Protein AF-0000000074845579 (afdb_homodimer)

InterPro domains:
  IPR001299 Ependymin [PTHR10697] (4-182)

Nearest PDB structures (foldseek):
  6e7o-assembly1_B  TM=8.500E-01  e=5.451E-10  Homo sapiens
  6e7o-assembly1_A  TM=8.389E-01  e=6.748E-10  Homo sapiens
  6e8n-assembly1_B  TM=8.415E-01  e=1.961E-09  Homo sapiens
  6e7o-assembly2_D  TM=7.860E-01  e=8.732E-09  Homo sapiens
  8tuz-assembly1_A  TM=3.188E-01  e=6.564E-01  Borreliella burgdorferi

pLDDT: mean 85.01, std 18.06, range [28.08, 98.62]

Radius of gyration: 24.12 Å; Cα contacts (8 Å, |Δi|>4): 809; chains: 2; bounding box: 82×78×48 Å

Organism: Aplysia californica (NCBI:txid6500)

Solvent-accessible surface area (backbone atoms only — not comparable to full-atom values): 20670 Å² total; per-residue (Å²): 135,84,80,77,78,78,77,76,76,74,71,77,75,78,70,83,73,73,78,65,70,46,51,29,64,55,28,34,22,31,32,37,34,30,61,81,73,68,44,54,24,33,35,41,36,31,57,89,71,33,34,38,34,38,30,52,55,85,42,79,80,51,72,28,35,39,39,39,32,39,77,78,32,33,35,39,37,34,38,80,84,66,48,35,30,34,45,75,49,85,71,58,66,70,78,64,52,40,52,57,87,82,42,43,76,50,76,71,45,24,41,31,50,78,84,55,38,45,28,42,31,35,38,43,70,57,91,80,32,41,36,38,39,30,24,24,64,70,73,25,28,62,34,37,37,37,41,34,27,85,88,26,70,97,34,44,34,43,37,39,38,32,44,40,37,74,50,63,94,58,76,61,74,76,67,65,92,61,84,76,39,37,66,69,79,71,79,123,134,84,79,77,77,75,77,73,76,74,71,75,73,73,61,87,66,78,80,66,69,46,50,28,63,56,29,34,21,32,33,37,34,31,61,80,73,69,45,54,24,32,34,40,36,32,57,88,73,33,35,38,34,39,29,51,56,86,43,79,79,52,73,29,36,38,38,39,32,38,77,77,34,33,35,39,37,34,37,78,84,65,49,37,30,34,44,75,49,86,72,58,66,68,77,66,53,40,52,56,88,81,43,44,77,52,77,74,44,25,41,31,49,78,85,53,37,45,28,42,32,34,38,43,70,58,91,82,31,42,36,37,40,31,23,24,63,69,75,25,26,63,34,39,38,37,40,35,27,86,88,26,71,96,35,44,35,41,37,38,37,34,46,40,37,73,49,64,95,58,76,62,72,75,68,65,90,60,84,78,38,35,65,68,79,70,80,123

Sequence (376 aa):
MKLLFLCVALLPLITADDAKPCCMPRKLEGKIFGTQELSLFDMARDADLKMIVLRNAKDKTDPSYTLIDYGKRLIYRRSKDYSCTKTTILQPQMFSNCVPANAKLLAPSHYGPPGVLPINTFVFTMGNIKMEMMMSVDRCYPVVNRLFGPNSPNGEALNIFLSLKPTISDMNVFNVDTSNCTAPLILGMKLLFLCVALLPLITADDAKPCCMPRKLEGKIFGTQELSLFDMARDADLKMIVLRNAKDKTDPSYTLIDYGKRLIYRRSKDYSCTKTTILQPQMFSNCVPANAKLLAPSHYGPPGVLPINTFVFTMGNIKMEMMMSVDRCYPVVNRLFGPNSPNGEALNIFLSLKPTISDMNVFNVDTSNCTAPLILG

Foldseek 3Di:
DPPPPPPPPPPPPPPLPDLAKDFAFQWKWFWKAKPQVNAIWTWIHHNVQQKIKTDGPVDPVQPWMWIQGLVVQWIWTAHSVRAIAIDGHPQRHDDGRIDDRPWDWDGKDAPDDPPPWIWIWTWDDDDFKIKIWIFTSPNTHTAKMKIAADVGVVRIMMMGTPDMDSDDPDPCSNVDDCPNHYHPPPPD/DPPPPPPPPPPPPPPVPDLAKDFAFQWKWFWKAKPQVRAIWTWIHHNVQQKIKTDGPVDPPQPWMWIQGLVVQWIWTAHSVRAIAIDGHPQRHDDGRIDDRPWDWDDKDAPDDPPPWIWIWTWDDDVFKIKIWIFTSPNTHTAKMKIAADVGVVRIMMMGTPDMDSDDPDPCSNVDDCVNHYHPPPPD

Secondary structure (DSSP, 8-state):
---------------STT----B--SEEEEEEEETTTTEEEEEEEETTTTEEEEEESS-TT---EEEEETTTTEEEEE-TTS-EEEEE-SS-SPPPSB--TTPEE---EEESSTTTEEEEEEEEEETTEEEEEEEETTTT-EEEEEEESTTSGGGEEEEEEEEEESS-S-GGGG----TT-B------/----------------------B--SEEEEEEEETTTTEEEEEEEETTTTEEEEEESS-TT---EEEEETTTTEEEEE-TTS-EEEEE-SS-SPPPSB--TTPEE---EEESSTTTEEEEEEEEEETTEEEEEEEETTTT-EEEEEEESTTSGGGEEEEEEEEEESS-S-GGGG----TT-B------

Structure (mmCIF, N/CA/C/O backbone):
data_AF-0000000074845579-model_v1
#
loop_
_entity.id
_entity.type
_entity.pdbx_description
1 polymer 'Uncharacterized protein LOC101861994'
#
loop_
_atom_site.group_PDB
_atom_site.id
_atom_site.type_symbol
_atom_site.label_atom_id
_atom_site.label_alt_id
_atom_site.label_comp_id
_atom_site.label_asym_id
_atom_site.label_entity_id
_atom_site.label_seq_id
_atom_site.pdbx_PDB_ins_code
_atom_site.Cartn_x
_atom_site.Cartn_y
_atom_site.Cartn_z
_atom_site.occupancy
_atom_site.B_iso_or_equiv
_atom_site.auth_seq_id
_atom_site.auth_comp_id
_atom_site.auth_asym_id
_atom_site.auth_atom_id
_atom_site.pdbx_PDB_model_num
ATOM 1 N N . MET A 1 1 ? 50.688 -31.859 9.641 1 28.08 1 MET A N 1
ATOM 2 C CA . MET A 1 1 ? 49.25 -31.781 9.703 1 28.08 1 MET A CA 1
ATOM 3 C C . MET A 1 1 ? 48.781 -30.438 10.266 1 28.08 1 MET A C 1
ATOM 5 O O . MET A 1 1 ? 48.906 -30.188 11.461 1 28.08 1 MET A O 1
ATOM 9 N N . LYS A 1 2 ? 48.906 -29.281 9.484 1 40.28 2 LYS A N 1
ATOM 10 C CA . LYS A 1 2 ? 48.438 -27.922 9.789 1 40.28 2 LYS A CA 1
ATOM 11 C C . LYS A 1 2 ? 46.938 -27.891 9.977 1 40.28 2 LYS A C 1
ATOM 13 O O . LYS A 1 2 ? 46.188 -28.25 9.062 1 40.28 2 LYS A O 1
ATOM 18 N N . LEU A 1 3 ? 46.469 -27.969 11.219 1 35.94 3 LEU A N 1
ATOM 19 C CA . LEU A 1 3 ? 45.062 -27.812 11.625 1 35.94 3 LEU A CA 1
ATOM 20 C C . LEU A 1 3 ? 44.5 -26.484 11.133 1 35.94 3 LEU A C 1
ATOM 22 O O . LEU A 1 3 ? 44.969 -25.422 11.531 1 35.94 3 LEU A O 1
ATOM 26 N N . LEU A 1 4 ? 44 -26.5 9.969 1 41.84 4 LEU A N 1
ATOM 27 C CA . LEU A 1 4 ? 43.25 -25.375 9.422 1 41.84 4 LEU A CA 1
ATOM 28 C C . LEU A 1 4 ? 42 -25.094 10.242 1 41.84 4 LEU A C 1
ATOM 30 O O . LEU A 1 4 ? 41.094 -25.938 10.312 1 41.84 4 LEU A O 1
ATOM 34 N N . PHE A 1 5 ? 42.094 -24.234 11.297 1 40.22 5 PHE A N 1
ATOM 35 C CA . PHE A 1 5 ? 40.969 -23.719 12.07 1 40.22 5 PHE A CA 1
ATOM 36 C C . PHE A 1 5 ? 40.031 -22.891 11.188 1 40.22 5 PHE A C 1
ATOM 38 O O . PHE A 1 5 ? 40.438 -21.859 10.648 1 40.22 5 PHE A O 1
ATOM 45 N N . LEU A 1 6 ? 39.062 -23.547 10.594 1 40.12 6 LEU A N 1
ATOM 46 C CA . LEU A 1 6 ? 37.969 -22.859 9.922 1 40.12 6 LEU A CA 1
ATOM 47 C C . LEU A 1 6 ? 37.219 -21.969 10.898 1 40.12 6 LEU A C 1
ATOM 49 O O . LEU A 1 6 ? 36.531 -22.484 11.805 1 40.12 6 LEU A O 1
ATOM 53 N N . CYS A 1 7 ? 37.531 -20.734 11.102 1 37.03 7 CYS A N 1
ATOM 54 C CA . CYS A 1 7 ? 36.781 -19.734 11.836 1 37.03 7 CYS A CA 1
ATOM 55 C C . CYS A 1 7 ? 35.438 -19.469 11.164 1 37.03 7 CYS A C 1
ATOM 57 O O . CYS A 1 7 ? 35.375 -18.844 10.109 1 37.03 7 CYS A O 1
ATOM 59 N N . VAL A 1 8 ? 34.5 -20.312 11.367 1 36 8 VAL A N 1
ATOM 60 C CA . VAL A 1 8 ? 33.125 -19.969 10.953 1 36 8 VAL A CA 1
ATOM 61 C C . VAL A 1 8 ? 32.688 -18.688 11.633 1 36 8 VAL A C 1
ATOM 63 O O . VAL A 1 8 ? 32.562 -18.641 12.859 1 36 8 VAL A O 1
ATOM 66 N N . ALA A 1 9 ? 32.875 -17.531 11.055 1 40.34 9 ALA A N 1
ATOM 67 C CA . ALA A 1 9 ? 32.281 -16.281 11.5 1 40.34 9 ALA A CA 1
ATOM 68 C C . ALA A 1 9 ? 30.781 -16.438 11.688 1 40.34 9 ALA A C 1
ATOM 70 O O . ALA A 1 9 ? 30.047 -16.703 10.734 1 40.34 9 ALA A O 1
ATOM 71 N N . LEU A 1 10 ? 30.281 -16.75 12.891 1 37.69 10 LEU A N 1
ATOM 72 C CA . LEU A 1 10 ? 28.875 -16.703 13.266 1 37.69 10 LEU A CA 1
ATOM 73 C C . LEU A 1 10 ? 28.266 -15.352 12.875 1 37.69 10 LEU A C 1
ATOM 75 O O . LEU A 1 10 ? 28.641 -14.312 13.414 1 37.69 10 LEU A O 1
ATOM 79 N N . LEU A 1 11 ? 27.734 -15.234 11.734 1 41.41 11 LEU A N 1
ATOM 80 C CA . LEU A 1 11 ? 26.938 -14.047 11.445 1 41.41 11 LEU A CA 1
ATOM 81 C C . LEU A 1 11 ? 25.891 -13.828 12.531 1 41.41 11 LEU A C 1
ATOM 83 O O . LEU A 1 11 ? 25.156 -14.75 12.891 1 41.41 11 LEU A O 1
ATOM 87 N N . PRO A 1 12 ? 25.984 -12.836 13.422 1 37.31 12 PRO A N 1
ATOM 88 C CA . PRO A 1 12 ? 24.938 -12.586 14.422 1 37.31 12 PRO A CA 1
ATOM 89 C C . PRO A 1 12 ? 23.531 -12.672 13.836 1 37.31 12 PRO A C 1
ATOM 91 O O . PRO A 1 12 ? 23.266 -12.125 12.758 1 37.31 12 PRO A O 1
ATOM 94 N N . LEU A 1 13 ? 22.781 -13.68 14.086 1 36.03 13 LEU A N 1
ATOM 95 C CA . LEU A 1 13 ? 21.328 -13.633 13.883 1 36.03 13 LEU A CA 1
ATOM 96 C C . LEU A 1 13 ? 20.75 -12.32 14.398 1 36.03 13 LEU A C 1
ATOM 98 O O . LEU A 1 13 ? 20.797 -12.047 15.602 1 36.03 13 LEU A O 1
ATOM 102 N N . ILE A 1 14 ? 20.75 -11.234 13.758 1 38.72 14 ILE A N 1
ATOM 103 C CA . ILE A 1 14 ? 19.938 -10.086 14.156 1 38.72 14 ILE A CA 1
ATOM 104 C C . ILE A 1 14 ? 18.562 -10.562 14.617 1 38.72 14 ILE A C 1
ATOM 106 O O . ILE A 1 14 ? 17.781 -11.086 13.82 1 38.72 14 ILE A O 1
ATOM 110 N N . THR A 1 15 ? 18.344 -11.125 15.812 1 40.53 15 THR A N 1
ATOM 111 C CA . THR A 1 15 ? 17.031 -11.336 16.406 1 40.53 15 THR A CA 1
ATOM 112 C C . THR A 1 15 ? 16.078 -10.203 16.016 1 40.53 15 THR A C 1
ATOM 114 O O . THR A 1 15 ? 16.484 -9.039 15.969 1 40.53 15 THR A O 1
ATOM 117 N N . ALA A 1 16 ? 15.07 -10.461 15.266 1 46.62 16 ALA A N 1
ATOM 118 C CA . ALA A 1 16 ? 13.891 -9.625 15.031 1 46.62 16 ALA A CA 1
ATOM 119 C C . ALA A 1 16 ? 13.539 -8.812 16.266 1 46.62 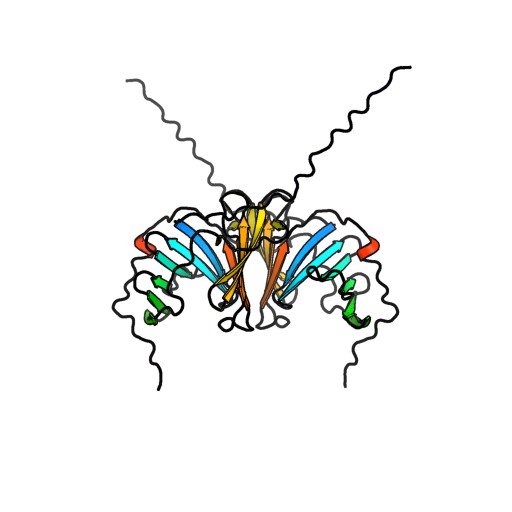16 ALA A C 1
ATOM 121 O O . ALA A 1 16 ? 12.508 -8.141 16.312 1 46.62 16 ALA A O 1
ATOM 122 N N . ASP A 1 17 ? 13.953 -9.039 17.5 1 48.25 17 ASP A N 1
ATOM 123 C CA . ASP A 1 17 ? 13.453 -8.547 18.781 1 48.25 17 ASP A CA 1
ATOM 124 C C . ASP A 1 17 ? 13.195 -7.043 18.719 1 48.25 17 ASP A C 1
ATOM 126 O O . ASP A 1 17 ? 12.125 -6.574 19.109 1 48.25 17 ASP A O 1
ATOM 130 N N . ASP A 1 18 ? 14.273 -6.082 18.797 1 55.12 18 ASP A N 1
ATOM 131 C CA . ASP A 1 18 ? 14.219 -4.875 19.609 1 55.12 18 ASP A CA 1
ATOM 132 C C . ASP A 1 18 ? 13.773 -3.67 18.781 1 55.12 18 ASP A C 1
ATOM 134 O O . ASP A 1 18 ? 14.305 -2.57 18.953 1 55.12 18 ASP A O 1
ATOM 138 N N . ALA A 1 19 ? 13.148 -3.934 17.719 1 65.81 19 ALA A N 1
ATOM 139 C CA . ALA A 1 19 ? 12.898 -2.6 17.188 1 65.81 19 ALA A CA 1
ATOM 140 C C . ALA A 1 19 ? 12.156 -1.733 18.203 1 65.81 19 ALA A C 1
ATOM 142 O O . ALA A 1 19 ? 11.148 -2.16 18.781 1 65.81 19 ALA A O 1
ATOM 143 N N . LYS A 1 20 ? 12.805 -0.688 18.719 1 74.94 20 LYS A N 1
ATOM 144 C CA . LYS A 1 20 ? 12.227 0.303 19.609 1 74.94 20 LYS A CA 1
ATOM 145 C C . LYS A 1 20 ? 11.273 1.234 18.859 1 74.94 20 LYS A C 1
ATOM 147 O O . LYS A 1 20 ? 11.469 1.5 17.672 1 74.94 20 LYS A O 1
ATOM 152 N N . PRO A 1 21 ? 10.195 1.542 19.594 1 84.69 21 PRO A N 1
ATOM 153 C CA . PRO A 1 21 ? 9.336 2.566 18.984 1 84.69 21 PRO A CA 1
ATOM 154 C C . PRO A 1 21 ? 10.133 3.762 18.453 1 84.69 21 PRO A C 1
ATOM 156 O O . PRO A 1 21 ? 11.172 4.109 19.016 1 84.69 21 PRO A O 1
ATOM 159 N N . CYS A 1 22 ? 9.789 4.215 17.391 1 94.06 22 CYS A N 1
ATOM 160 C CA . CYS A 1 22 ? 10.461 5.32 16.719 1 94.06 22 CYS A CA 1
ATOM 161 C C . CYS A 1 22 ? 9.492 6.469 16.453 1 94.06 22 CYS A C 1
ATOM 163 O O . CYS A 1 22 ? 8.297 6.355 16.734 1 94.06 22 CYS A O 1
ATOM 165 N N . CYS A 1 23 ? 10.086 7.621 16.062 1 95.5 23 CYS A N 1
ATOM 166 C CA . CYS A 1 23 ? 9.273 8.805 15.781 1 95.5 23 CYS A CA 1
ATOM 167 C C . CYS A 1 23 ? 9.477 9.273 14.344 1 95.5 23 CYS A C 1
ATOM 169 O O . CYS A 1 23 ? 10.609 9.391 13.875 1 95.5 23 CYS A O 1
ATOM 171 N N . MET A 1 24 ? 8.375 9.461 13.703 1 96.12 24 MET A N 1
ATOM 172 C CA . MET A 1 24 ? 8.484 10.047 12.367 1 96.12 24 MET A CA 1
ATOM 173 C C . MET A 1 24 ? 8.766 11.539 12.453 1 96.12 24 MET A C 1
ATOM 175 O O . MET A 1 24 ? 8.594 12.148 13.508 1 96.12 24 MET A O 1
ATOM 179 N N . PRO A 1 25 ? 9.188 12.164 11.305 1 96.12 25 PRO A N 1
ATOM 180 C CA . PRO A 1 25 ? 9.398 13.617 11.32 1 96.12 25 PRO A CA 1
ATOM 181 C C . PRO A 1 25 ? 8.148 14.391 11.727 1 96.12 25 PRO A C 1
ATOM 183 O O . PRO A 1 25 ? 7.031 13.977 11.406 1 96.12 25 PRO A O 1
ATOM 186 N N . ARG A 1 26 ? 8.375 15.477 12.438 1 97.12 26 ARG A N 1
ATOM 187 C CA . ARG A 1 26 ? 7.266 16.281 12.938 1 97.12 26 ARG A CA 1
ATOM 188 C C . ARG A 1 26 ? 6.574 17.031 11.797 1 97.12 26 ARG A C 1
ATOM 190 O O . ARG A 1 26 ? 5.418 17.438 11.93 1 97.12 26 ARG A O 1
ATOM 197 N N . LYS A 1 27 ? 7.324 17.266 10.734 1 97.94 27 LYS A N 1
ATOM 198 C CA . LYS A 1 27 ? 6.781 17.812 9.492 1 97.94 27 LYS A CA 1
ATOM 199 C C . LYS A 1 27 ? 6.91 16.812 8.344 1 97.94 27 LYS A C 1
ATOM 201 O O . LYS A 1 27 ? 7.969 16.203 8.156 1 97.94 27 LYS A O 1
ATOM 206 N N . LEU A 1 28 ? 5.812 16.609 7.668 1 98 28 LEU A N 1
ATOM 207 C CA . LEU A 1 28 ? 5.789 15.703 6.523 1 98 28 LEU A CA 1
ATOM 208 C C . LEU A 1 28 ? 4.977 16.297 5.379 1 98 28 LEU A C 1
ATOM 210 O O . LEU A 1 28 ? 3.906 16.859 5.605 1 98 28 LEU A O 1
ATOM 214 N N . GLU A 1 29 ? 5.547 16.25 4.27 1 98.62 29 GLU A N 1
ATOM 215 C CA . GLU A 1 29 ? 4.832 16.562 3.033 1 98.62 29 GLU A CA 1
ATOM 216 C C . GLU A 1 29 ? 4.973 15.422 2.027 1 98.62 29 GLU A C 1
ATOM 218 O O . GLU A 1 29 ? 6.051 14.836 1.887 1 98.62 29 GLU A O 1
ATOM 223 N N . GLY A 1 30 ? 3.889 15.094 1.336 1 98 30 GLY A N 1
ATOM 224 C CA . GLY A 1 30 ? 3.889 14.047 0.327 1 98 30 GLY A CA 1
ATOM 225 C C . GLY A 1 30 ? 2.498 13.688 -0.159 1 98 30 GLY A C 1
ATOM 226 O O . GLY A 1 30 ? 1.64 14.555 -0.306 1 98 30 GLY A O 1
ATOM 227 N N . LYS A 1 31 ? 2.367 12.445 -0.534 1 96.94 31 LYS A N 1
ATOM 228 C CA . LYS A 1 31 ? 1.074 11.984 -1.031 1 96.94 31 LYS A CA 1
ATOM 229 C C . LYS A 1 31 ? 0.529 10.852 -0.173 1 96.94 31 LYS A C 1
ATOM 231 O O . LYS A 1 31 ? 1.295 10.117 0.459 1 96.94 31 LYS A O 1
ATOM 236 N N . ILE A 1 32 ? -0.759 10.766 -0.143 1 96.19 32 ILE A N 1
ATOM 237 C CA . ILE A 1 32 ? -1.437 9.703 0.593 1 96.19 32 ILE A CA 1
ATOM 238 C C . ILE A 1 32 ? -2.576 9.133 -0.251 1 96.19 32 ILE A C 1
ATOM 240 O O . ILE A 1 32 ? -3.369 9.883 -0.821 1 96.19 32 ILE A O 1
ATOM 244 N N . PHE A 1 33 ? -2.521 7.836 -0.443 1 90.38 33 PHE A N 1
ATOM 245 C CA . PHE A 1 33 ? -3.666 7.137 -1.014 1 90.38 33 PHE A CA 1
ATOM 246 C C . PHE A 1 33 ? -4.492 6.469 0.079 1 90.38 33 PHE A C 1
ATOM 248 O O . PHE A 1 33 ? -3.957 5.715 0.897 1 90.38 33 PHE A O 1
ATOM 255 N N . GLY A 1 34 ? -5.75 6.758 0.013 1 85.81 34 GLY A N 1
ATOM 256 C CA . GLY A 1 34 ? -6.656 6.156 0.98 1 85.81 34 GLY A CA 1
ATOM 257 C C . GLY A 1 34 ? -7.707 5.27 0.342 1 85.81 34 GLY A C 1
ATOM 258 O O . GLY A 1 34 ? -8.312 5.641 -0.666 1 85.81 34 GLY A O 1
ATOM 259 N N . THR A 1 35 ? -8 4.164 0.996 1 79.12 35 THR A N 1
ATOM 260 C CA . THR A 1 35 ? -8.961 3.227 0.425 1 79.12 35 THR A CA 1
ATOM 261 C C . THR A 1 35 ? -10.391 3.666 0.725 1 79.12 35 THR A C 1
ATOM 263 O O . THR A 1 35 ? -11.336 3.201 0.084 1 79.12 35 THR A O 1
ATOM 266 N N . GLN A 1 36 ? -10.539 4.531 1.697 1 73.88 36 GLN A N 1
ATOM 267 C CA . GLN A 1 36 ? -11.875 5.031 1.98 1 73.88 36 GLN A CA 1
ATOM 268 C C . GLN A 1 36 ? -12.383 5.918 0.847 1 73.88 36 GLN A C 1
ATOM 270 O O . GLN A 1 36 ? -13.547 5.82 0.446 1 73.88 36 GLN A O 1
ATOM 275 N N . GLU A 1 37 ? -11.523 6.742 0.317 1 71.62 37 GLU A N 1
ATOM 276 C CA . GLU A 1 37 ? -11.891 7.664 -0.751 1 71.62 37 GLU A CA 1
ATOM 277 C C . GLU A 1 37 ? -11.398 7.168 -2.107 1 71.62 37 GLU A C 1
ATOM 279 O O . GLU A 1 37 ? -11.781 7.711 -3.146 1 71.62 37 GLU A O 1
ATOM 284 N N . LEU A 1 38 ? -10.672 6.125 -2.006 1 76.19 38 LEU A N 1
ATOM 285 C CA . LEU A 1 38 ? -10.07 5.578 -3.215 1 76.19 38 LEU A CA 1
ATOM 286 C C . LEU A 1 38 ? -9.461 6.684 -4.066 1 76.19 38 LEU A C 1
ATOM 288 O O . LEU A 1 38 ? -9.75 6.785 -5.262 1 76.19 38 LEU A O 1
ATOM 292 N N . SER A 1 39 ? -8.758 7.613 -3.438 1 81.62 39 SER A N 1
ATOM 293 C CA . SER A 1 39 ? -8.18 8.773 -4.098 1 81.62 39 SER A CA 1
ATOM 294 C C . SER A 1 39 ? -6.793 9.086 -3.551 1 81.62 39 SER A C 1
ATOM 296 O O . SER A 1 39 ? -6.477 8.742 -2.414 1 81.62 39 SER A O 1
ATOM 298 N N . LEU A 1 40 ? -6.035 9.672 -4.445 1 90.38 40 LEU A N 1
ATOM 299 C CA . LEU A 1 40 ? -4.703 10.156 -4.094 1 90.38 40 LEU A CA 1
ATOM 300 C C . LEU A 1 40 ? -4.746 11.633 -3.707 1 90.38 40 LEU A C 1
ATOM 302 O O . LEU A 1 40 ? -5.328 12.453 -4.422 1 90.38 40 LEU A O 1
ATOM 306 N N . PHE A 1 41 ? -4.117 11.961 -2.539 1 95.88 41 PHE A N 1
ATOM 307 C CA . PHE A 1 41 ? -4.098 13.336 -2.047 1 95.88 41 PHE A CA 1
ATOM 308 C C . PHE A 1 41 ? -2.668 13.812 -1.837 1 95.88 41 PHE A C 1
ATOM 310 O O . PHE A 1 41 ? -1.801 13.039 -1.43 1 95.88 41 PHE A O 1
ATOM 317 N N . ASP A 1 42 ? -2.539 15.094 -2.139 1 97.38 42 ASP A N 1
ATOM 318 C CA . ASP A 1 42 ? -1.407 15.773 -1.519 1 97.38 42 ASP A CA 1
ATOM 319 C C . ASP A 1 42 ? -1.653 16 -0.029 1 97.38 42 ASP A C 1
ATOM 321 O O . ASP A 1 42 ? -2.744 16.422 0.369 1 97.38 42 ASP A O 1
ATOM 325 N N . MET A 1 43 ? -0.646 15.719 0.689 1 98.19 43 MET A N 1
ATOM 326 C CA . MET A 1 43 ? -0.788 15.844 2.137 1 98.19 43 MET A CA 1
ATOM 327 C C . MET A 1 43 ? 0.339 16.688 2.725 1 98.19 43 MET A C 1
ATOM 329 O O . MET A 1 43 ? 1.496 16.547 2.322 1 98.19 43 MET A O 1
ATOM 333 N N . ALA A 1 44 ? 0.019 17.562 3.658 1 98.62 44 ALA A N 1
ATOM 334 C CA . ALA A 1 44 ? 0.968 18.203 4.57 1 98.62 44 ALA A CA 1
ATOM 335 C C . ALA A 1 44 ? 0.556 17.984 6.023 1 98.62 44 ALA A C 1
ATOM 337 O O . ALA A 1 44 ? -0.605 18.203 6.383 1 98.62 44 ALA A O 1
ATOM 338 N N . ARG A 1 45 ? 1.431 17.547 6.789 1 97.81 45 ARG A N 1
ATOM 339 C CA . ARG A 1 45 ? 1.241 17.344 8.219 1 97.81 45 ARG A CA 1
ATOM 340 C C . ARG A 1 45 ? 2.268 18.125 9.031 1 97.81 45 ARG A C 1
ATOM 342 O O . ARG A 1 45 ? 3.475 17.969 8.828 1 97.81 45 ARG A O 1
ATOM 349 N N . ASP A 1 46 ? 1.819 18.938 9.914 1 98.12 46 ASP A N 1
ATOM 350 C CA . ASP A 1 46 ? 2.678 19.688 10.828 1 98.12 46 ASP A CA 1
ATOM 351 C C . ASP A 1 46 ? 2.303 19.406 12.281 1 98.12 46 ASP A C 1
ATOM 353 O O . ASP A 1 46 ? 1.272 19.891 12.766 1 98.12 46 ASP A O 1
ATOM 357 N N . ALA A 1 47 ? 3.17 18.719 12.93 1 96.44 47 ALA A N 1
ATOM 358 C CA . ALA A 1 47 ? 2.896 18.328 14.312 1 96.44 47 ALA A CA 1
ATOM 359 C C . ALA A 1 47 ? 2.975 19.531 15.25 1 96.44 47 ALA A C 1
ATOM 361 O O . ALA A 1 47 ? 2.34 19.547 16.312 1 96.44 47 ALA A O 1
ATOM 362 N N . ASP A 1 48 ? 3.781 20.484 14.938 1 96.19 48 ASP A N 1
ATOM 363 C CA . ASP A 1 48 ? 3.879 21.688 15.773 1 96.19 48 ASP A CA 1
ATOM 364 C C . ASP A 1 48 ? 2.602 22.516 15.688 1 96.19 48 ASP A C 1
ATOM 366 O O . ASP A 1 48 ? 2.105 23 16.703 1 96.19 48 ASP A O 1
ATOM 370 N N . LEU A 1 49 ? 2.072 22.672 14.469 1 96.38 49 LEU A N 1
ATOM 371 C CA . LEU A 1 49 ? 0.809 23.375 14.289 1 96.38 49 LEU A CA 1
ATOM 372 C C . LEU A 1 49 ? -0.369 22.484 14.68 1 96.38 49 LEU A C 1
ATOM 374 O O . LEU A 1 49 ? -1.491 22.969 14.836 1 96.38 49 LEU A O 1
ATOM 378 N N . LYS A 1 50 ? -0.116 21.188 14.805 1 95.69 50 LYS A N 1
ATOM 379 C CA . LYS A 1 50 ? -1.151 20.172 15.039 1 95.69 50 LYS A CA 1
ATOM 380 C C . LYS A 1 50 ? -2.207 20.203 13.938 1 95.69 50 LYS A C 1
ATOM 382 O O . LYS A 1 50 ? -3.406 20.25 14.227 1 95.69 50 LYS A O 1
ATOM 387 N N . MET A 1 51 ? -1.723 20.172 12.648 1 96.94 51 MET A N 1
ATOM 388 C CA . MET A 1 51 ? -2.629 20.266 11.508 1 96.94 51 MET A CA 1
ATOM 389 C C . MET A 1 51 ? -2.236 19.281 10.414 1 96.94 51 MET A C 1
ATOM 391 O O . MET A 1 51 ? -1.058 18.953 10.258 1 96.94 51 MET A O 1
ATOM 395 N N . ILE A 1 52 ? -3.217 18.844 9.703 1 97.25 52 ILE A N 1
ATOM 396 C CA . ILE A 1 52 ? -3.07 18.078 8.461 1 97.25 52 ILE A CA 1
ATOM 397 C C . ILE A 1 52 ? -3.943 18.703 7.375 1 97.25 52 ILE A C 1
ATOM 399 O O . ILE A 1 52 ? -5.086 19.094 7.629 1 97.25 52 ILE A O 1
ATOM 403 N N . VAL A 1 53 ? -3.412 18.828 6.227 1 98.12 53 VAL A N 1
ATOM 404 C CA . VAL A 1 53 ? -4.219 19.297 5.102 1 98.12 53 VAL A CA 1
ATOM 405 C C . VAL A 1 53 ? -4.102 18.312 3.941 1 98.12 53 VAL A C 1
ATOM 407 O O . VAL A 1 53 ? -3.018 17.781 3.668 1 98.12 53 VAL A O 1
ATOM 410 N N . LEU A 1 54 ? -5.215 17.984 3.318 1 97.25 54 LEU A N 1
ATOM 411 C CA . LEU A 1 54 ? -5.312 17.109 2.162 1 97.25 54 LEU A CA 1
ATOM 412 C C . LEU A 1 54 ? -5.922 17.844 0.97 1 97.25 54 LEU A C 1
ATOM 414 O O . LEU A 1 54 ? -6.922 18.547 1.114 1 97.25 54 LEU A O 1
ATOM 418 N N . ARG A 1 55 ? -5.277 17.703 -0.193 1 96.62 55 ARG A N 1
ATOM 419 C CA . ARG A 1 55 ? -5.773 18.234 -1.459 1 96.62 55 ARG A CA 1
ATOM 420 C C . ARG A 1 55 ? -5.68 17.188 -2.562 1 96.62 55 ARG A C 1
ATOM 422 O O . ARG A 1 55 ? -4.824 16.297 -2.516 1 96.62 55 ARG A O 1
ATOM 429 N N . ASN A 1 56 ? -6.543 17.375 -3.494 1 94.06 56 ASN A N 1
ATOM 430 C CA . ASN A 1 56 ? -6.516 16.438 -4.613 1 94.06 56 ASN A CA 1
ATOM 431 C C . ASN A 1 56 ? -5.16 16.453 -5.32 1 94.06 56 ASN A C 1
ATOM 433 O O . ASN A 1 56 ? -4.688 17.516 -5.742 1 94.06 56 ASN A O 1
ATOM 437 N N . ALA A 1 57 ? -4.551 15.297 -5.469 1 92.75 57 ALA A N 1
ATOM 438 C CA . ALA A 1 57 ? -3.215 15.219 -6.059 1 92.75 57 ALA A CA 1
ATOM 439 C C . ALA A 1 57 ? -3.291 15.109 -7.578 1 92.75 57 ALA A C 1
ATOM 441 O O . ALA A 1 57 ? -2.336 15.453 -8.281 1 92.75 57 ALA A O 1
ATOM 442 N N . LYS A 1 58 ? -4.363 14.602 -8.094 1 85.06 58 LYS A N 1
ATOM 443 C CA . LYS A 1 58 ? -4.488 14.328 -9.523 1 85.06 58 LYS A CA 1
ATOM 444 C C . LYS A 1 58 ? -4.949 15.57 -10.281 1 85.06 58 LYS A C 1
ATOM 446 O O . LYS A 1 58 ? -4.527 15.805 -11.414 1 85.06 58 LYS A O 1
ATOM 451 N N . ASP A 1 59 ? -5.824 16.328 -9.648 1 89.81 59 ASP A N 1
ATOM 452 C CA . ASP A 1 59 ? -6.383 17.531 -10.258 1 89.81 59 ASP A CA 1
ATOM 453 C C . ASP A 1 59 ? -6.027 18.781 -9.453 1 89.81 59 ASP A C 1
ATOM 455 O O . ASP A 1 59 ? -6.754 19.156 -8.531 1 89.81 59 ASP A O 1
ATOM 459 N N . LYS A 1 60 ? -5.098 19.484 -9.906 1 89.31 60 LYS A N 1
ATOM 460 C CA . LYS A 1 60 ? -4.602 20.656 -9.172 1 89.31 60 LYS A CA 1
ATOM 461 C C . LYS A 1 60 ? -5.566 21.828 -9.289 1 89.31 60 LYS A C 1
ATOM 463 O O . LYS A 1 60 ? -5.461 22.797 -8.539 1 89.31 60 LYS A O 1
ATOM 468 N N . THR A 1 61 ? -6.453 21.688 -10.172 1 92.75 61 THR A N 1
ATOM 469 C CA . THR A 1 61 ? -7.43 22.766 -10.328 1 92.75 61 THR A CA 1
ATOM 470 C C . THR A 1 61 ? -8.617 22.547 -9.398 1 92.75 61 THR A C 1
ATOM 472 O O . THR A 1 61 ? -9.438 23.453 -9.211 1 92.75 61 THR A O 1
ATOM 475 N N . ASP A 1 62 ? -8.734 21.359 -8.859 1 94 62 ASP A N 1
ATOM 476 C CA . ASP A 1 62 ? -9.75 21.047 -7.855 1 94 62 ASP A CA 1
ATOM 477 C C . ASP A 1 62 ? -9.555 21.891 -6.594 1 94 62 ASP A C 1
ATOM 479 O O . ASP A 1 62 ? -8.523 21.781 -5.93 1 94 62 ASP A O 1
ATOM 483 N N . PRO A 1 63 ? -10.508 22.812 -6.332 1 94.06 63 PRO A N 1
ATOM 484 C CA . PRO A 1 63 ? -10.328 23.672 -5.168 1 94.06 63 PRO A CA 1
ATOM 485 C C . PRO A 1 63 ? -10.57 22.953 -3.848 1 94.06 63 PRO A C 1
ATOM 487 O O . PRO A 1 63 ? -10.422 23.547 -2.775 1 94.06 63 PRO A O 1
ATOM 490 N N . SER A 1 64 ? -10.945 21.703 -3.887 1 95 64 SER A N 1
ATOM 491 C CA . SER A 1 64 ? -11.336 20.984 -2.678 1 95 64 SER A CA 1
ATOM 492 C C . SER A 1 64 ? -10.141 20.766 -1.758 1 95 64 SER A C 1
ATOM 494 O O . SER A 1 64 ? -9.008 20.625 -2.225 1 95 64 SER A O 1
ATOM 496 N N . TYR A 1 65 ? -10.477 20.766 -0.448 1 96.56 65 TYR A N 1
ATOM 497 C CA . TYR A 1 65 ? -9.477 20.391 0.547 1 96.56 65 TYR A CA 1
ATOM 498 C C . TYR A 1 65 ? -10.141 19.875 1.819 1 96.56 65 TYR A C 1
ATOM 500 O O . TYR A 1 65 ? -11.336 20.094 2.031 1 96.56 65 TYR A O 1
ATOM 508 N N . THR A 1 66 ? -9.406 19.203 2.604 1 96.38 66 THR A N 1
ATOM 509 C CA . THR A 1 66 ? -9.719 18.875 3.988 1 96.38 66 THR A CA 1
ATOM 510 C C . THR A 1 66 ? -8.617 19.359 4.922 1 96.38 66 THR A C 1
ATOM 512 O O . THR A 1 66 ? -7.449 19.016 4.746 1 96.38 66 THR A O 1
ATOM 515 N N . LEU A 1 67 ? -8.992 20.219 5.809 1 97.62 67 LEU A N 1
ATOM 516 C CA . LEU A 1 67 ? -8.086 20.688 6.844 1 97.62 67 LEU A CA 1
ATOM 517 C C . LEU A 1 67 ? -8.484 20.141 8.211 1 97.62 67 LEU A C 1
ATOM 519 O O . LEU A 1 67 ? -9.602 20.391 8.68 1 97.62 67 LEU A O 1
ATOM 523 N N . ILE A 1 68 ? -7.594 19.422 8.789 1 95.88 68 ILE A N 1
ATOM 524 C CA . ILE A 1 68 ? -7.781 18.922 10.148 1 95.88 68 ILE A CA 1
ATOM 525 C C . ILE A 1 68 ? -6.957 19.766 11.117 1 95.88 68 ILE A C 1
ATOM 527 O O . ILE A 1 68 ? -5.727 19.75 11.078 1 95.88 68 ILE A O 1
ATOM 531 N N . ASP A 1 69 ? -7.672 20.469 11.945 1 95.81 69 ASP A N 1
ATOM 532 C CA . ASP A 1 69 ? -7.059 21.344 12.938 1 95.81 69 ASP A CA 1
ATOM 533 C C . ASP A 1 69 ? -7.281 20.812 14.359 1 95.81 69 ASP A C 1
ATOM 535 O O . ASP A 1 69 ? -8.32 21.078 14.969 1 95.81 69 ASP A O 1
ATOM 539 N N . TYR A 1 70 ? -6.297 20.219 14.82 1 93.81 70 TYR A N 1
ATOM 540 C CA . TYR A 1 70 ? -6.438 19.594 16.141 1 93.81 70 TYR A CA 1
ATOM 541 C C . TYR A 1 70 ? -6.379 20.641 17.234 1 93.81 70 TYR A C 1
ATOM 543 O O . TYR A 1 70 ? -6.855 20.406 18.359 1 93.81 70 TYR A O 1
ATOM 551 N N . GLY A 1 71 ? -5.715 21.688 17 1 92.38 71 GLY A N 1
ATOM 552 C CA . GLY A 1 71 ? -5.727 22.781 17.969 1 92.38 71 GLY A CA 1
ATOM 553 C C . GLY A 1 71 ? -7.117 23.312 18.25 1 92.38 71 GLY A C 1
ATOM 554 O O . GLY A 1 71 ? -7.477 23.547 19.406 1 92.38 71 GLY A O 1
ATOM 555 N N . LYS A 1 72 ? -7.922 23.406 17.25 1 92.56 72 LYS A N 1
ATOM 556 C CA . LYS A 1 72 ? -9.289 23.906 17.375 1 92.56 72 LYS A CA 1
ATOM 557 C C . LYS A 1 72 ? -10.281 22.766 17.531 1 92.56 72 LYS A C 1
ATOM 559 O O . LYS A 1 72 ? -11.477 23 17.75 1 92.56 72 LYS A O 1
ATOM 564 N N . ARG A 1 73 ? -9.836 21.578 17.297 1 93.06 73 ARG A N 1
ATOM 565 C CA . ARG A 1 73 ? -10.656 20.375 17.328 1 93.06 73 ARG A CA 1
ATOM 566 C C . ARG A 1 73 ? -11.734 20.422 16.25 1 93.06 73 ARG A C 1
ATOM 568 O O . ARG A 1 73 ? -12.898 20.094 16.516 1 93.06 73 ARG A O 1
ATOM 575 N N . LEU A 1 74 ? -11.297 20.859 15.031 1 93.94 74 LEU A N 1
ATOM 576 C CA . LEU A 1 74 ? -12.234 21 13.93 1 93.94 74 LEU A CA 1
ATOM 577 C C . LEU A 1 74 ? -11.656 20.391 12.648 1 93.94 74 LEU A C 1
ATOM 579 O O . LEU A 1 74 ? -10.445 20.438 12.43 1 93.94 74 LEU A O 1
ATOM 583 N N . ILE A 1 75 ? -12.555 19.859 11.836 1 95.38 75 ILE A N 1
ATOM 584 C CA . ILE A 1 75 ? -12.273 19.484 10.453 1 95.38 75 ILE A CA 1
ATOM 585 C C . ILE A 1 75 ? -13.008 20.438 9.508 1 95.38 75 ILE A C 1
ATOM 587 O O . ILE A 1 75 ? -14.219 20.625 9.625 1 95.38 75 ILE A O 1
ATOM 591 N N . TYR A 1 76 ? -12.289 21.078 8.664 1 96.62 76 TYR A N 1
ATOM 592 C CA . TYR A 1 76 ? -12.859 21.906 7.609 1 96.62 76 TYR A CA 1
ATOM 593 C C . TYR A 1 76 ? -12.797 21.188 6.266 1 96.62 76 TYR A C 1
ATOM 595 O O . TYR A 1 76 ? -11.758 20.656 5.887 1 96.62 76 TYR A O 1
ATOM 603 N N . ARG A 1 77 ? -13.914 21.188 5.582 1 96.31 77 ARG A N 1
ATOM 604 C CA . ARG A 1 77 ? -13.961 20.562 4.266 1 96.31 77 ARG A CA 1
ATOM 605 C C . ARG A 1 77 ? -14.562 21.516 3.23 1 96.31 77 ARG A C 1
ATOM 607 O O . ARG A 1 77 ? -15.695 21.969 3.381 1 96.31 77 ARG A O 1
ATOM 614 N N . ARG A 1 78 ? -13.766 21.797 2.248 1 96.62 78 ARG A N 1
ATOM 615 C CA . ARG A 1 78 ? -14.281 22.516 1.086 1 96.62 78 ARG A CA 1
ATOM 616 C C . ARG A 1 78 ? -14.539 21.562 -0.075 1 96.62 78 ARG A C 1
ATOM 618 O O . ARG A 1 78 ? -13.719 20.688 -0.362 1 96.62 78 ARG A O 1
ATOM 625 N N . SER A 1 79 ? -15.672 21.781 -0.695 1 94.12 79 SER A N 1
ATOM 626 C CA . SER A 1 79 ? -16.031 20.938 -1.836 1 94.12 79 SER A CA 1
ATOM 627 C C . SER A 1 79 ? -15.703 21.641 -3.154 1 94.12 79 SER A C 1
ATOM 629 O O . SER A 1 79 ? -15.266 22.797 -3.162 1 94.12 79 SER A O 1
ATOM 631 N N . LYS A 1 80 ? -15.914 20.891 -4.191 1 93 80 LYS A N 1
ATOM 632 C CA . LYS A 1 80 ? -15.602 21.359 -5.535 1 93 80 LYS A CA 1
ATOM 633 C C . LYS A 1 80 ? -16.406 22.609 -5.879 1 93 80 LYS A C 1
ATOM 635 O O . LYS A 1 80 ? -15.953 23.469 -6.637 1 93 80 LYS A O 1
ATOM 640 N N . ASP A 1 81 ? -17.516 22.688 -5.324 1 93.31 81 ASP A N 1
ATOM 641 C CA . ASP A 1 81 ? -18.375 23.828 -5.598 1 93.31 81 ASP A CA 1
ATOM 642 C C . ASP A 1 81 ? -18.109 24.969 -4.621 1 93.31 81 ASP A C 1
ATOM 644 O O . ASP A 1 81 ? -18.906 25.906 -4.504 1 93.31 81 ASP A O 1
ATOM 648 N N . TYR A 1 82 ? -17.172 24.891 -3.799 1 92.69 82 TYR A N 1
ATOM 649 C CA . TYR A 1 82 ? -16.641 25.906 -2.885 1 92.69 82 TYR A CA 1
ATOM 650 C C . TYR A 1 82 ? -17.484 25.984 -1.617 1 92.69 82 TYR A C 1
ATOM 652 O O . TYR A 1 82 ? -17.234 26.828 -0.75 1 92.69 82 TYR A O 1
ATOM 660 N N . SER A 1 83 ? -18.422 25.078 -1.492 1 95.06 83 SER A N 1
ATOM 661 C CA . SER A 1 83 ? -19.078 24.984 -0.191 1 95.06 83 SER A CA 1
ATOM 662 C C . SER A 1 83 ? -18.125 24.453 0.872 1 95.06 83 SER A C 1
ATOM 664 O O . SER A 1 83 ? -17.234 23.656 0.572 1 95.06 83 SER A O 1
ATOM 666 N N . CYS A 1 84 ? -18.328 24.984 2.057 1 96.31 84 CYS A N 1
ATOM 667 C CA . CYS A 1 84 ? -17.406 24.609 3.127 1 96.31 84 CYS A CA 1
ATOM 668 C C . CYS A 1 84 ? -18.172 24.25 4.398 1 96.31 84 CYS A C 1
ATOM 670 O O . CYS A 1 84 ? -19.062 24.969 4.82 1 96.31 84 CYS A O 1
ATOM 672 N N . THR A 1 85 ? -17.734 23.125 4.973 1 96.62 85 THR A N 1
ATOM 673 C CA . THR A 1 85 ? -18.344 22.672 6.223 1 96.62 85 THR A CA 1
ATOM 674 C C . THR A 1 85 ? -17.281 22.516 7.309 1 96.62 85 THR A C 1
ATOM 676 O O . THR A 1 85 ? -16.094 22.359 7.004 1 96.62 85 THR A O 1
ATOM 679 N N . LYS A 1 86 ? -17.719 22.656 8.516 1 95.88 86 LYS A N 1
ATOM 680 C CA . LYS A 1 86 ? -16.859 22.359 9.656 1 95.88 86 LYS A CA 1
ATOM 681 C C . LYS A 1 86 ? -17.531 21.375 10.617 1 95.88 86 LYS A C 1
ATOM 683 O O . LYS A 1 86 ? -18.734 21.453 10.844 1 95.88 86 LYS A O 1
ATOM 688 N N . THR A 1 87 ? -16.781 20.391 11.039 1 94 87 THR A N 1
ATOM 689 C CA . THR A 1 87 ? -17.25 19.391 11.992 1 94 87 THR A CA 1
ATOM 690 C C . THR A 1 87 ? -16.234 19.203 13.125 1 94 87 THR A C 1
ATOM 692 O O . THR A 1 87 ? -15.039 19.438 12.938 1 94 87 THR A O 1
ATOM 695 N N . THR A 1 88 ? -16.797 18.844 14.328 1 91.75 88 THR A N 1
ATOM 696 C CA . THR A 1 88 ? -15.93 18.609 15.484 1 91.75 88 THR A CA 1
ATOM 697 C C . THR A 1 88 ? -15.203 17.266 15.352 1 91.75 88 THR A C 1
ATOM 699 O O . THR A 1 88 ? -15.781 16.281 14.867 1 91.75 88 THR A O 1
ATOM 702 N N . ILE A 1 89 ? -13.867 17.281 15.758 1 86.75 89 ILE A N 1
ATOM 703 C CA . ILE A 1 89 ? -13.094 16.047 15.766 1 86.75 89 ILE A CA 1
ATOM 704 C C . ILE A 1 89 ? -13.539 15.172 16.938 1 86.75 89 ILE A C 1
ATOM 706 O O . ILE A 1 89 ? -13.609 15.633 18.078 1 86.75 89 ILE A O 1
ATOM 710 N N . LEU A 1 90 ? -13.867 13.961 16.656 1 73.38 90 LEU A N 1
ATOM 711 C CA . LEU A 1 90 ? -14.297 13.047 17.719 1 73.38 90 LEU A CA 1
ATOM 712 C C . LEU A 1 90 ? -13.109 12.555 18.531 1 73.38 90 LEU A C 1
ATOM 714 O O . LEU A 1 90 ? -13.211 12.398 19.75 1 73.38 90 LEU A O 1
ATOM 718 N N . GLN A 1 91 ? -12 12.188 17.875 1 66.25 91 GLN A N 1
ATOM 719 C CA . GLN A 1 91 ? -10.797 11.781 18.578 1 66.25 91 GLN A CA 1
ATOM 720 C C . GLN A 1 91 ? -9.828 12.953 18.719 1 66.25 91 GLN A C 1
ATOM 722 O O . GLN A 1 91 ? -9.133 13.305 17.766 1 66.25 91 GLN A O 1
ATOM 727 N N . PRO A 1 92 ? -9.797 13.594 19.828 1 63.62 92 PRO A N 1
ATOM 728 C CA . PRO A 1 92 ? -9.273 14.961 19.922 1 63.62 92 PRO A CA 1
ATOM 729 C C . PRO A 1 92 ? -7.766 15.039 19.688 1 63.62 92 PRO A C 1
ATOM 731 O O . PRO A 1 92 ? -7.254 16.078 19.266 1 63.62 92 PRO A O 1
ATOM 734 N N . GLN A 1 93 ? -7.035 14.016 19.906 1 75.56 93 GLN A N 1
ATOM 735 C CA . GLN A 1 93 ? -5.609 14.32 19.828 1 75.56 93 GLN A CA 1
ATOM 736 C C . GLN A 1 93 ? -5.004 13.797 18.531 1 75.56 93 GLN A C 1
ATOM 738 O O . GLN A 1 93 ? -5.387 12.727 18.062 1 75.56 93 GLN A O 1
ATOM 743 N N . MET A 1 94 ? -4.219 14.805 17.969 1 84.69 94 MET A N 1
ATOM 744 C CA . MET A 1 94 ? -3.41 14.367 16.828 1 84.69 94 MET A CA 1
ATOM 745 C C . MET A 1 94 ? -2.531 13.18 17.203 1 84.69 94 MET A C 1
ATOM 747 O O . MET A 1 94 ? -1.965 13.148 18.297 1 84.69 94 MET A O 1
ATOM 751 N N . PHE A 1 95 ? -2.521 12.289 16.25 1 79.75 95 PHE A N 1
ATOM 752 C CA . PHE A 1 95 ? -1.647 11.148 16.484 1 79.75 95 PHE A CA 1
ATOM 753 C C . PHE A 1 95 ? -0.199 11.594 16.641 1 79.75 95 PHE A C 1
ATOM 755 O O . PHE A 1 95 ? 0.274 12.438 15.875 1 79.75 95 PHE A O 1
ATOM 762 N N . SER A 1 96 ? 0.358 11.062 17.719 1 84.44 96 SER A N 1
ATOM 763 C CA . SER A 1 96 ? 1.774 11.328 17.938 1 84.44 96 SER A CA 1
ATOM 764 C C . SER A 1 96 ? 2.609 10.977 16.719 1 84.44 96 SER A C 1
ATOM 766 O O . SER A 1 96 ? 2.232 10.102 15.938 1 84.44 96 SER A O 1
ATOM 768 N N . ASN A 1 97 ? 3.689 11.75 16.625 1 91.62 97 ASN A N 1
ATOM 769 C CA . ASN A 1 97 ? 4.648 11.383 15.578 1 91.62 97 ASN A CA 1
ATOM 770 C C . ASN A 1 97 ? 5.418 10.117 15.945 1 91.62 97 ASN A C 1
ATOM 772 O O . ASN A 1 97 ? 6.156 9.578 15.117 1 91.62 97 ASN A O 1
ATOM 776 N N . CYS A 1 98 ? 5.152 9.742 17.141 1 93.31 98 CYS A N 1
ATOM 777 C CA . CYS A 1 98 ? 5.895 8.578 17.609 1 93.31 98 CYS A CA 1
ATOM 778 C C . CYS A 1 98 ? 4.984 7.359 17.719 1 93.31 98 CYS A C 1
ATOM 780 O O . CYS A 1 98 ? 3.822 7.484 18.094 1 93.31 98 CYS A O 1
ATOM 782 N N . VAL A 1 99 ? 5.531 6.215 17.328 1 92.75 99 VAL A N 1
ATOM 783 C CA . VAL A 1 99 ? 4.863 4.957 17.656 1 92.75 99 VAL A CA 1
ATOM 784 C C . VAL A 1 99 ? 4.672 4.844 19.172 1 92.75 99 VAL A C 1
ATOM 786 O O . VAL A 1 99 ? 5.602 5.098 19.938 1 92.75 99 VAL A O 1
ATOM 789 N N . PRO A 1 100 ? 3.467 4.566 19.531 1 90.88 100 PRO A N 1
ATOM 790 C CA . PRO A 1 100 ? 3.24 4.477 20.984 1 90.88 100 PRO A CA 1
ATOM 791 C C . PRO A 1 100 ? 4.148 3.449 21.656 1 90.88 100 PRO A C 1
ATOM 793 O O . PRO A 1 100 ? 4.488 2.428 21.047 1 90.88 100 PRO A O 1
ATOM 796 N N . ALA A 1 101 ? 4.395 3.693 22.953 1 88.5 101 ALA A N 1
ATOM 797 C CA . ALA A 1 101 ? 5.316 2.855 23.703 1 88.5 101 ALA A CA 1
ATOM 798 C C . ALA A 1 101 ? 4.77 1.439 23.859 1 88.5 101 ALA A C 1
ATOM 800 O O . ALA A 1 101 ? 5.535 0.478 23.969 1 88.5 101 ALA A O 1
ATOM 801 N N . ASN A 1 102 ? 3.502 1.322 23.844 1 88.75 102 ASN A N 1
ATOM 802 C CA . ASN A 1 102 ? 2.891 0.022 24.094 1 88.75 102 ASN A CA 1
ATOM 803 C C . ASN A 1 102 ? 2.586 -0.713 22.797 1 88.75 102 ASN A C 1
ATOM 805 O O . ASN A 1 102 ? 1.901 -1.738 22.797 1 88.75 102 ASN A O 1
ATOM 809 N N . ALA A 1 103 ? 3.078 -0.206 21.719 1 93.38 103 ALA A N 1
ATOM 810 C CA . ALA A 1 103 ? 2.832 -0.86 20.438 1 93.38 103 ALA A CA 1
ATOM 811 C C . ALA A 1 103 ? 3.553 -2.203 20.359 1 93.38 103 ALA A C 1
ATOM 813 O O . ALA A 1 103 ? 4.688 -2.334 20.828 1 93.38 103 ALA A O 1
ATOM 814 N N . LYS A 1 104 ? 2.867 -3.199 19.781 1 93.81 104 LYS A N 1
ATOM 815 C CA . LYS A 1 104 ? 3.459 -4.512 19.531 1 93.81 104 LYS A CA 1
ATOM 816 C C . LYS A 1 104 ? 4.16 -4.543 18.172 1 93.81 104 LYS A C 1
ATOM 818 O O . LYS A 1 104 ? 3.604 -4.082 17.172 1 93.81 104 LYS A O 1
ATOM 823 N N . LEU A 1 105 ? 5.324 -5.051 18.219 1 93.81 105 LEU A N 1
ATOM 824 C CA . LEU A 1 105 ? 6.086 -5.215 16.984 1 93.81 105 LEU A CA 1
ATOM 825 C C . LEU A 1 105 ? 5.797 -6.562 16.344 1 93.81 105 LEU A C 1
ATOM 827 O O . LEU A 1 105 ? 5.855 -7.602 17 1 93.81 105 LEU A O 1
ATOM 831 N N . LEU A 1 106 ? 5.395 -6.512 15.023 1 90.56 106 LEU A N 1
ATOM 832 C CA . LEU A 1 106 ? 5.215 -7.738 14.258 1 90.56 106 LEU A CA 1
ATOM 833 C C . LEU A 1 106 ? 6.5 -8.125 13.531 1 90.56 106 LEU A C 1
ATOM 835 O O . LEU A 1 106 ? 7.5 -7.406 13.609 1 90.56 106 LEU A O 1
ATOM 839 N N . ALA A 1 107 ? 6.434 -9.266 12.805 1 86.5 107 ALA A N 1
ATOM 840 C CA . ALA A 1 107 ? 7.598 -9.75 12.07 1 86.5 107 ALA A CA 1
ATOM 841 C C . ALA A 1 107 ? 8.078 -8.711 11.062 1 86.5 107 ALA A C 1
ATOM 843 O O . ALA A 1 107 ? 7.27 -8.031 10.422 1 86.5 107 ALA A O 1
ATOM 844 N N . PRO A 1 108 ? 9.375 -8.633 11.016 1 90.44 108 PRO A N 1
ATOM 845 C CA . PRO A 1 108 ? 9.922 -7.676 10.055 1 90.44 108 PRO A CA 1
ATOM 846 C C . PRO A 1 108 ? 9.57 -8.023 8.609 1 90.44 108 PRO A C 1
ATOM 848 O O . PRO A 1 108 ? 9.32 -9.188 8.297 1 90.44 108 PRO A O 1
ATOM 851 N N . SER A 1 109 ? 9.578 -6.988 7.828 1 95.06 109 SER A N 1
ATOM 852 C CA . SER A 1 109 ? 9.352 -7.121 6.395 1 95.06 109 SER A CA 1
ATOM 853 C C . SER A 1 109 ? 10.102 -6.047 5.613 1 95.06 109 SER A C 1
ATOM 855 O O . SER A 1 109 ? 10.977 -5.367 6.16 1 95.06 109 SER A O 1
ATOM 857 N N . HIS A 1 110 ? 9.953 -6.078 4.297 1 97.12 110 HIS A N 1
ATOM 858 C CA . HIS A 1 110 ? 10.508 -5.008 3.475 1 97.12 110 HIS A CA 1
ATOM 859 C C . HIS A 1 110 ? 9.672 -4.789 2.219 1 97.12 110 HIS A C 1
ATOM 861 O O . HIS A 1 110 ? 8.922 -5.676 1.804 1 97.12 110 HIS A O 1
ATOM 867 N N . TYR A 1 111 ? 9.75 -3.607 1.724 1 96.75 111 TYR A N 1
ATOM 868 C CA . TYR A 1 111 ? 9.195 -3.271 0.417 1 96.75 111 TYR A CA 1
ATOM 869 C C . TYR A 1 111 ? 10.281 -3.289 -0.654 1 96.75 111 TYR A C 1
ATOM 871 O O . TYR A 1 111 ? 11.438 -2.953 -0.383 1 96.75 111 TYR A O 1
ATOM 879 N N . GLY A 1 112 ? 9.883 -3.646 -1.891 1 95.75 112 GLY A N 1
ATOM 880 C CA . GLY A 1 112 ? 10.852 -3.654 -2.975 1 95.75 112 GLY A CA 1
ATOM 881 C C . GLY A 1 112 ? 11.867 -4.77 -2.857 1 95.75 112 GLY A C 1
ATOM 882 O O . GLY A 1 112 ? 11.594 -5.812 -2.256 1 95.75 112 GLY A O 1
ATOM 883 N N . PRO A 1 113 ? 13.023 -4.516 -3.52 1 95.31 113 PRO A N 1
ATOM 884 C CA . PRO A 1 113 ? 14.062 -5.547 -3.445 1 95.31 113 PRO A CA 1
ATOM 885 C C . PRO A 1 113 ? 14.578 -5.766 -2.025 1 95.31 113 PRO A C 1
ATOM 887 O O . PRO A 1 113 ? 14.508 -4.859 -1.193 1 95.31 113 PRO A O 1
ATOM 890 N N . PRO A 1 114 ? 15.141 -6.965 -1.844 1 93.81 114 PRO A N 1
ATOM 891 C CA . PRO A 1 114 ? 15.68 -7.242 -0.509 1 93.81 114 PRO A CA 1
ATOM 892 C C . PRO A 1 114 ? 16.703 -6.207 -0.058 1 93.81 114 PRO A C 1
ATOM 894 O O . PRO A 1 114 ? 17.609 -5.848 -0.824 1 93.81 114 PRO A O 1
ATOM 897 N N . GLY A 1 115 ? 16.453 -5.703 1.139 1 92.25 115 GLY A N 1
ATOM 898 C CA . GLY A 1 115 ? 17.453 -4.855 1.773 1 92.25 115 GLY A CA 1
ATOM 899 C C . GLY A 1 115 ? 17.266 -3.381 1.47 1 92.25 115 GLY A C 1
ATOM 900 O O . GLY A 1 115 ? 17.984 -2.535 2.016 1 92.25 115 GLY A O 1
ATOM 901 N N . VAL A 1 116 ? 16.375 -3.02 0.656 1 94.69 116 VAL A N 1
ATOM 902 C CA . VAL A 1 116 ? 16.281 -1.642 0.185 1 94.69 116 VAL A CA 1
ATOM 903 C C . VAL A 1 116 ? 15.445 -0.812 1.157 1 94.69 116 VAL A C 1
ATOM 905 O O . VAL A 1 116 ? 15.875 0.258 1.597 1 94.69 116 VAL A O 1
ATOM 908 N N . LEU A 1 117 ? 14.234 -1.336 1.493 1 96.88 117 LEU A N 1
ATOM 909 C CA . LEU A 1 117 ? 13.375 -0.612 2.42 1 96.88 117 LEU A CA 1
ATOM 910 C C . LEU A 1 117 ? 12.852 -1.538 3.514 1 96.88 117 LEU A C 1
ATOM 912 O O . LEU A 1 117 ? 11.695 -1.963 3.471 1 96.88 117 LEU A O 1
ATOM 916 N N . PRO A 1 118 ? 13.688 -1.792 4.496 1 96.94 118 PRO A N 1
ATOM 917 C CA . PRO A 1 118 ? 13.203 -2.566 5.641 1 96.94 118 PRO A CA 1
ATOM 918 C C . PRO A 1 118 ? 12.07 -1.863 6.391 1 96.94 118 PRO A C 1
ATOM 920 O O . PRO A 1 118 ? 12.094 -0.638 6.539 1 96.94 118 PRO A O 1
ATOM 923 N N . ILE A 1 119 ? 11.109 -2.707 6.836 1 96.56 119 ILE A N 1
ATOM 924 C CA . IL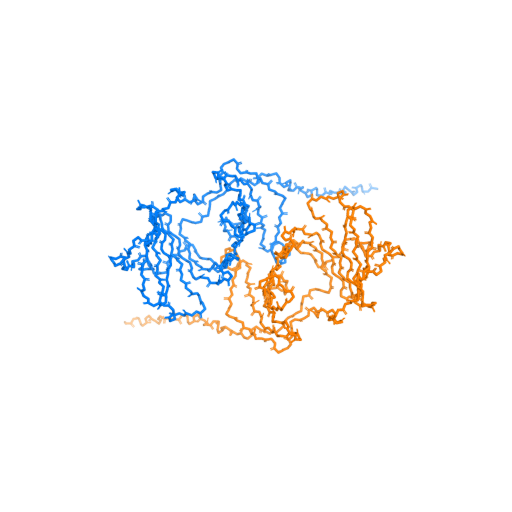E A 1 119 ? 9.906 -2.182 7.465 1 96.56 119 ILE A CA 1
ATOM 925 C C . ILE A 1 119 ? 9.68 -2.869 8.805 1 96.56 119 ILE A C 1
ATOM 927 O O . ILE A 1 119 ? 9.844 -4.086 8.93 1 96.56 119 ILE A O 1
ATOM 931 N N . ASN A 1 120 ? 9.367 -2.057 9.812 1 95.5 120 ASN A N 1
ATOM 932 C CA . ASN A 1 120 ? 8.773 -2.531 11.055 1 95.5 120 ASN A CA 1
ATOM 933 C C . ASN A 1 120 ? 7.266 -2.305 11.078 1 95.5 120 ASN A C 1
ATOM 935 O O . ASN A 1 120 ? 6.789 -1.222 10.734 1 95.5 120 ASN A O 1
ATOM 939 N N . THR A 1 121 ? 6.582 -3.311 11.438 1 94.31 121 THR A N 1
ATOM 940 C CA . THR A 1 121 ? 5.133 -3.182 11.57 1 94.31 121 THR A CA 1
ATOM 941 C C . THR A 1 121 ? 4.73 -3.154 13.039 1 94.31 121 THR A C 1
ATOM 943 O O . THR A 1 121 ? 5.062 -4.07 13.797 1 94.31 121 THR A O 1
ATOM 946 N N . PHE A 1 122 ? 3.982 -2.113 13.383 1 94.19 122 PHE A N 1
ATOM 947 C CA . PHE A 1 122 ? 3.506 -1.942 14.75 1 94.19 122 PHE A CA 1
ATOM 948 C C . PHE A 1 122 ? 1.987 -2.051 14.812 1 94.19 122 PHE A C 1
ATOM 950 O O . PHE A 1 122 ? 1.287 -1.546 13.938 1 94.19 122 PHE A O 1
ATOM 957 N N . VAL A 1 123 ? 1.546 -2.672 15.875 1 93.69 123 VAL A N 1
ATOM 958 C CA . VAL A 1 123 ? 0.11 -2.773 16.109 1 93.69 123 VAL A CA 1
ATOM 959 C C . VAL A 1 123 ? -0.231 -2.201 17.484 1 93.69 123 VAL A C 1
ATOM 961 O O . VAL A 1 123 ? 0.443 -2.5 18.469 1 93.69 123 VAL A O 1
ATOM 964 N N . PHE A 1 124 ? -1.214 -1.415 17.484 1 91.06 124 PHE A N 1
ATOM 965 C CA . PHE A 1 124 ? -1.677 -0.831 18.75 1 91.06 124 PHE A CA 1
ATOM 966 C C . PHE A 1 124 ? -3.123 -0.364 18.625 1 91.06 124 PHE A C 1
ATOM 968 O O . PHE A 1 124 ? -3.688 -0.36 17.531 1 91.06 124 PHE A O 1
ATOM 975 N N . THR A 1 125 ? -3.688 -0.086 19.781 1 87.19 125 THR A N 1
ATOM 976 C CA . THR A 1 125 ? -5.066 0.397 19.812 1 87.19 125 THR A CA 1
ATOM 977 C C . THR A 1 125 ? -5.125 1.817 20.375 1 87.19 125 THR A C 1
ATOM 979 O O . THR A 1 125 ? -4.441 2.141 21.344 1 87.19 125 THR A O 1
ATOM 982 N N . MET A 1 126 ? -5.781 2.625 19.609 1 78.56 126 MET A N 1
ATOM 983 C CA . MET A 1 126 ? -6.094 3.982 20.047 1 78.56 126 MET A CA 1
ATOM 984 C C . MET A 1 126 ? -7.598 4.184 20.172 1 78.56 126 MET A C 1
ATOM 986 O O . MET A 1 126 ? -8.305 4.254 19.172 1 78.56 126 MET A O 1
ATOM 990 N N . GLY A 1 127 ? -8.023 4.336 21.469 1 78.94 127 GLY A N 1
ATOM 991 C CA . GLY A 1 127 ? -9.469 4.309 21.656 1 78.94 127 GLY A CA 1
ATOM 992 C C . GLY A 1 127 ? -10.102 2.996 21.219 1 78.94 127 GLY A C 1
ATOM 993 O O . GLY A 1 127 ? -9.703 1.927 21.688 1 78.94 127 GLY A O 1
ATOM 994 N N . ASN A 1 128 ? -11.031 3.174 20.156 1 79.62 128 ASN A N 1
ATOM 995 C CA . ASN A 1 128 ? -11.711 1.979 19.672 1 79.62 128 ASN A CA 1
ATOM 996 C C . ASN A 1 128 ? -11.219 1.569 18.297 1 79.62 128 ASN A C 1
ATOM 998 O O . ASN A 1 128 ? -11.867 0.783 17.594 1 79.62 128 ASN A O 1
ATOM 1002 N N . ILE A 1 129 ? -10.062 2.15 17.969 1 82 129 ILE A N 1
ATOM 1003 C CA . ILE A 1 129 ? -9.508 1.873 16.641 1 82 129 ILE A CA 1
ATOM 1004 C C . ILE A 1 129 ? -8.227 1.065 16.781 1 82 129 ILE A C 1
ATOM 1006 O O . ILE A 1 129 ? -7.293 1.479 17.469 1 82 129 ILE A O 1
ATOM 1010 N N . LYS A 1 130 ? -8.242 -0.079 16.203 1 88 130 LYS A N 1
ATOM 1011 C CA . LYS A 1 130 ? -7.008 -0.844 16.062 1 88 130 LYS A CA 1
ATOM 1012 C C . LYS A 1 130 ? -6.207 -0.38 14.852 1 88 130 LYS A C 1
ATOM 1014 O O . LYS A 1 130 ? -6.754 -0.232 13.758 1 88 130 LYS A O 1
ATOM 1019 N N . MET A 1 131 ? -4.898 -0.127 15.141 1 89.25 131 MET A N 1
ATOM 1020 C CA . MET A 1 131 ? -4.055 0.414 14.078 1 89.25 131 MET A CA 1
ATOM 1021 C C . MET A 1 131 ? -2.857 -0.494 13.82 1 89.25 131 MET A C 1
ATOM 1023 O O . MET A 1 131 ? -2.264 -1.026 14.758 1 89.25 131 MET A O 1
ATOM 1027 N N . GLU A 1 132 ? -2.633 -0.7 12.594 1 91.56 132 GLU A N 1
ATOM 1028 C CA . GLU A 1 132 ? -1.398 -1.306 12.109 1 91.56 132 GLU A CA 1
ATOM 1029 C C . GLU A 1 132 ? -0.588 -0.315 11.273 1 91.56 132 GLU A C 1
ATOM 1031 O O . GLU A 1 132 ? -1.065 0.183 10.25 1 91.56 132 GLU A O 1
ATOM 1036 N N . MET A 1 133 ? 0.671 -0.071 11.773 1 93.25 133 MET A N 1
ATOM 1037 C CA . MET A 1 133 ? 1.513 0.906 11.086 1 93.25 133 MET A CA 1
ATOM 1038 C C . MET A 1 133 ? 2.801 0.26 10.586 1 93.25 133 MET A C 1
ATOM 1040 O O . MET A 1 133 ? 3.535 -0.352 11.367 1 93.25 133 MET A O 1
ATOM 1044 N N . MET A 1 134 ? 2.986 0.434 9.305 1 95.25 134 MET A N 1
ATOM 1045 C CA . MET A 1 134 ? 4.246 0.01 8.703 1 95.25 134 MET A CA 1
ATOM 1046 C C . MET A 1 134 ? 5.199 1.192 8.539 1 95.25 134 MET A C 1
ATOM 1048 O O . MET A 1 134 ? 4.898 2.143 7.816 1 95.25 134 MET A O 1
ATOM 1052 N N . MET A 1 135 ? 6.297 1.083 9.281 1 95.81 135 MET A N 1
ATOM 1053 C CA . MET A 1 135 ? 7.258 2.18 9.32 1 95.81 135 MET A CA 1
ATOM 1054 C C . MET A 1 135 ? 8.609 1.734 8.781 1 95.81 135 MET A C 1
ATOM 1056 O O . MET A 1 135 ? 9.039 0.605 9.023 1 95.81 135 MET A O 1
ATOM 1060 N N . SER A 1 136 ? 9.25 2.68 8.031 1 96.81 136 SER A N 1
ATOM 1061 C CA . SER A 1 136 ? 10.609 2.359 7.629 1 96.81 136 SER A CA 1
ATOM 1062 C C . SER A 1 136 ? 11.531 2.236 8.844 1 96.81 136 SER A C 1
ATOM 1064 O O . SER A 1 136 ? 11.391 2.988 9.805 1 96.81 136 SER A O 1
ATOM 1066 N N . VAL A 1 137 ? 12.406 1.278 8.703 1 94.44 137 VAL A N 1
ATOM 1067 C CA . VAL A 1 137 ? 13.32 1.062 9.82 1 94.44 137 VAL A CA 1
ATOM 1068 C C . VAL A 1 137 ? 14.258 2.264 9.961 1 94.44 137 VAL A C 1
ATOM 1070 O O . VAL A 1 137 ? 14.539 2.707 11.07 1 94.44 137 VAL A O 1
ATOM 1073 N N . ASP A 1 138 ? 14.617 2.674 8.727 1 87.19 138 ASP A N 1
ATOM 1074 C CA . ASP A 1 138 ? 15.492 3.844 8.742 1 87.19 138 ASP A CA 1
ATOM 1075 C C . ASP A 1 138 ? 14.68 5.133 8.859 1 87.19 138 ASP A C 1
ATOM 1077 O O . ASP A 1 138 ? 13.836 5.418 8.008 1 87.19 138 ASP A O 1
ATOM 1081 N N . ARG A 1 139 ? 14.719 5.949 9.836 1 91.12 139 ARG A N 1
ATOM 1082 C CA . ARG A 1 139 ? 14.219 7.305 10.039 1 91.12 139 ARG A CA 1
ATOM 1083 C C . ARG A 1 139 ? 12.719 7.301 10.289 1 91.12 139 ARG A C 1
ATOM 1085 O O . ARG A 1 139 ? 12.086 8.359 10.328 1 91.12 139 ARG A O 1
ATOM 1092 N N . CYS A 1 140 ? 12.094 6.172 10.336 1 96.12 140 CYS A N 1
ATOM 1093 C CA . CYS A 1 140 ? 10.742 5.992 10.859 1 96.12 140 CYS A CA 1
ATOM 1094 C C . CYS A 1 140 ? 9.727 6.715 9.984 1 96.12 140 CYS A C 1
ATOM 1096 O O . CYS A 1 140 ? 8.859 7.43 10.5 1 96.12 140 CYS A O 1
ATOM 1098 N N . TYR A 1 141 ? 9.828 6.594 8.664 1 97.19 141 TYR A N 1
ATOM 1099 C CA . TYR A 1 141 ? 8.82 7.102 7.742 1 97.19 141 TYR A CA 1
ATOM 1100 C C . TYR A 1 141 ? 7.641 6.137 7.641 1 97.19 141 TYR A C 1
ATOM 1102 O O . TYR A 1 141 ? 7.836 4.926 7.512 1 97.19 141 TYR A O 1
ATOM 1110 N N . PRO A 1 142 ? 6.441 6.676 7.711 1 96.56 142 PRO A N 1
ATOM 1111 C CA . PRO A 1 142 ? 5.305 5.785 7.469 1 96.56 142 PRO A CA 1
ATOM 1112 C C . PRO A 1 142 ? 5.199 5.344 6.008 1 96.56 142 PRO A C 1
ATOM 1114 O O . PRO A 1 142 ? 5.504 6.121 5.102 1 96.56 142 PRO A O 1
ATOM 1117 N N . VAL A 1 143 ? 4.797 4.129 5.797 1 96.62 143 VAL A N 1
ATOM 1118 C CA . VAL A 1 143 ? 4.648 3.602 4.445 1 96.62 143 VAL A CA 1
ATOM 1119 C C . VAL A 1 143 ? 3.197 3.193 4.203 1 96.62 143 VAL A C 1
ATOM 1121 O O . VAL A 1 143 ? 2.59 3.592 3.207 1 96.62 143 VAL A O 1
ATOM 1124 N N . VAL A 1 144 ? 2.666 2.375 5.09 1 94.62 144 VAL A N 1
ATOM 1125 C CA . VAL A 1 144 ? 1.27 1.956 5.035 1 94.62 144 VAL A CA 1
ATOM 1126 C C . VAL A 1 144 ? 0.681 1.938 6.445 1 94.62 144 VAL A C 1
ATOM 1128 O O . VAL A 1 144 ? 1.348 1.526 7.398 1 94.62 144 VAL A O 1
ATOM 1131 N N . ASN A 1 145 ? -0.45 2.447 6.551 1 92.06 145 ASN A N 1
ATOM 1132 C CA . ASN A 1 145 ? -1.201 2.27 7.789 1 92.06 145 ASN A CA 1
ATOM 1133 C C . ASN A 1 145 ? -2.564 1.637 7.535 1 92.06 145 ASN A C 1
ATOM 1135 O O . ASN A 1 145 ? -3.229 1.962 6.547 1 92.06 145 ASN A O 1
ATOM 1139 N N . ARG A 1 146 ? -2.889 0.729 8.367 1 88.94 146 ARG A N 1
ATOM 1140 C CA . ARG A 1 146 ? -4.191 0.075 8.336 1 88.94 146 ARG A CA 1
ATOM 1141 C C . ARG A 1 146 ? -4.969 0.347 9.625 1 88.94 146 ARG A C 1
ATOM 1143 O O . ARG A 1 146 ? -4.414 0.262 10.719 1 88.94 146 ARG A O 1
ATOM 1150 N N . LEU A 1 147 ? -6.184 0.705 9.422 1 86.75 147 LEU A N 1
ATOM 1151 C CA . LEU A 1 147 ? -7.074 0.984 10.539 1 86.75 147 LEU A CA 1
ATOM 1152 C C . LEU A 1 147 ? -8.242 0.009 10.562 1 86.75 147 LEU A C 1
ATOM 1154 O O . LEU A 1 147 ? -8.805 -0.322 9.516 1 86.75 147 LEU A O 1
ATOM 1158 N N . PHE A 1 148 ? -8.539 -0.438 11.812 1 84.88 148 PHE A N 1
ATOM 1159 C CA . PHE A 1 148 ? -9.672 -1.319 12.047 1 84.88 148 PHE A CA 1
ATOM 1160 C C . PHE A 1 148 ? -10.672 -0.675 13 1 84.88 148 PHE A C 1
ATOM 1162 O O . PHE A 1 148 ? -10.297 -0.22 14.086 1 84.88 148 PHE A O 1
ATOM 1169 N N . GLY A 1 149 ? -11.906 -0.536 12.461 1 76.25 149 GLY A N 1
ATOM 1170 C CA . GLY A 1 149 ? -12.891 0.036 13.359 1 76.25 149 GLY A CA 1
ATOM 1171 C C . GLY A 1 149 ? -14.188 0.406 12.664 1 76.25 149 GLY A C 1
ATOM 1172 O O . GLY A 1 149 ? -14.312 0.271 11.445 1 76.25 149 GLY A O 1
ATOM 1173 N N . PRO A 1 150 ? -15.062 0.754 13.508 1 65.56 150 PRO A N 1
ATOM 1174 C CA . PRO A 1 150 ? -16.438 0.952 13.039 1 65.56 150 PRO A CA 1
ATOM 1175 C C . PRO A 1 150 ? -16.562 2.082 12.023 1 65.56 150 PRO A C 1
ATOM 1177 O O . PRO A 1 150 ? -17.469 2.08 11.195 1 65.56 150 PRO A O 1
ATOM 1180 N N . ASN A 1 151 ? -15.719 2.951 12.023 1 60 151 ASN A N 1
ATOM 1181 C CA . ASN A 1 151 ? -15.891 4.109 11.156 1 60 151 ASN A CA 1
ATOM 1182 C C . ASN A 1 151 ? -15.281 3.869 9.781 1 60 151 ASN A C 1
ATOM 1184 O O . ASN A 1 151 ? -15.289 4.758 8.922 1 60 151 ASN A O 1
ATOM 1188 N N . SER A 1 152 ? -14.797 2.746 9.602 1 59.66 152 SER A N 1
ATOM 1189 C CA . SER A 1 152 ? -14.227 2.43 8.297 1 59.66 152 SER A CA 1
ATOM 1190 C C . SER A 1 152 ? -15.172 1.565 7.469 1 59.66 152 SER A C 1
ATOM 1192 O O . SER A 1 152 ? -15.867 0.707 8.016 1 59.66 152 SER A O 1
ATOM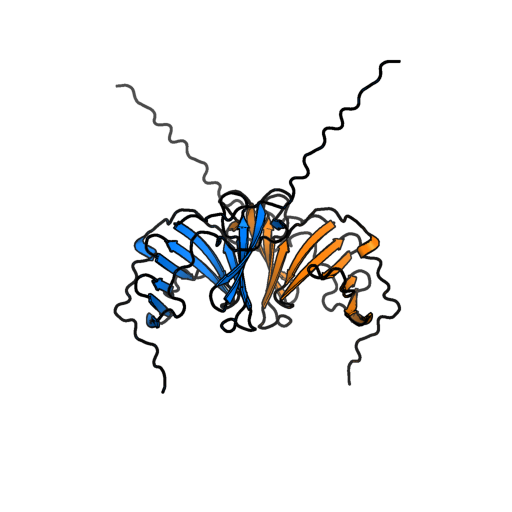 1194 N N . PRO A 1 153 ? -15.273 1.948 6.207 1 58.78 153 PRO A N 1
ATOM 1195 C CA . PRO A 1 153 ? -16.047 1.037 5.367 1 58.78 153 PRO A CA 1
ATOM 1196 C C . PRO A 1 153 ? -15.609 -0.417 5.504 1 58.78 153 PRO A C 1
ATOM 1198 O O . PRO A 1 153 ? -14.406 -0.707 5.484 1 58.78 153 PRO A O 1
ATOM 1201 N N . ASN A 1 154 ? -16.484 -1.311 5.785 1 65.38 154 ASN A N 1
ATOM 1202 C CA . ASN A 1 154 ? -16.266 -2.744 5.965 1 65.38 154 ASN A CA 1
ATOM 1203 C C . ASN A 1 154 ? -15.445 -3.037 7.215 1 65.38 154 ASN A C 1
ATOM 1205 O O . ASN A 1 154 ? -14.891 -4.129 7.355 1 65.38 154 ASN A O 1
ATOM 1209 N N . GLY A 1 155 ? -15.227 -1.953 7.887 1 74.62 155 GLY A N 1
ATOM 1210 C CA . GLY A 1 155 ? -14.547 -2.107 9.164 1 74.62 155 GLY A CA 1
ATOM 1211 C C . GLY A 1 155 ? -13.047 -1.953 9.062 1 74.62 155 GLY A C 1
ATOM 1212 O O . GLY A 1 155 ? -12.328 -2.17 10.047 1 74.62 155 GLY A O 1
ATOM 1213 N N . GLU A 1 156 ? -12.562 -1.688 7.773 1 80.75 156 GLU A N 1
ATOM 1214 C CA . GLU A 1 156 ? -11.117 -1.545 7.602 1 80.75 156 GLU A CA 1
ATOM 1215 C C . GLU A 1 156 ? -10.781 -0.436 6.605 1 80.75 156 GLU A C 1
ATOM 1217 O O . GLU A 1 156 ? -11.531 -0.209 5.648 1 80.75 156 GLU A O 1
ATOM 1222 N N . ALA A 1 157 ? -9.789 0.356 6.832 1 82.75 157 ALA A N 1
ATOM 1223 C CA . ALA A 1 157 ? -9.25 1.363 5.922 1 82.75 157 ALA A CA 1
ATOM 1224 C C . ALA A 1 157 ? -7.73 1.272 5.836 1 82.75 157 ALA A C 1
ATOM 1226 O O . ALA A 1 157 ? -7.074 0.818 6.773 1 82.75 157 ALA A O 1
ATOM 1227 N N . LEU A 1 158 ? -7.316 1.64 4.688 1 89 158 LEU A N 1
ATOM 1228 C CA . LEU A 1 158 ? -5.875 1.615 4.465 1 89 158 LEU A CA 1
ATOM 1229 C C . LEU A 1 158 ? -5.398 2.92 3.836 1 89 158 LEU A C 1
ATOM 1231 O O . LEU A 1 158 ? -6.094 3.5 2.998 1 89 158 LEU A O 1
ATOM 1235 N N . ASN A 1 159 ? -4.215 3.393 4.309 1 92 159 ASN A N 1
ATOM 1236 C CA . ASN A 1 159 ? -3.527 4.531 3.705 1 92 159 ASN A CA 1
ATOM 1237 C C . ASN A 1 159 ? -2.129 4.152 3.225 1 92 159 ASN A C 1
ATOM 1239 O O . ASN A 1 159 ? -1.38 3.488 3.943 1 92 159 ASN A O 1
ATOM 1243 N N . ILE A 1 160 ? -1.85 4.535 2.1 1 94.44 160 ILE A N 1
ATOM 1244 C CA . ILE A 1 160 ? -0.518 4.359 1.531 1 94.44 160 ILE A CA 1
ATOM 1245 C C . ILE A 1 160 ? 0.163 5.719 1.39 1 94.44 160 ILE A C 1
ATOM 1247 O O . ILE A 1 160 ? -0.415 6.656 0.831 1 94.44 160 ILE A O 1
ATOM 1251 N N . PHE A 1 161 ? 1.41 5.84 1.859 1 97.19 161 PHE A N 1
ATOM 1252 C CA . PHE A 1 161 ? 2.143 7.102 1.827 1 97.19 161 PHE A CA 1
ATOM 1253 C C . PHE A 1 161 ? 3.211 7.078 0.738 1 97.19 161 PHE A C 1
ATOM 1255 O O . PHE A 1 161 ? 3.992 6.129 0.648 1 97.19 161 PHE A O 1
ATOM 1262 N N . LEU A 1 162 ? 3.254 8.141 -0.01 1 96.69 162 LEU A N 1
ATOM 1263 C CA . LEU A 1 162 ? 4.18 8.234 -1.135 1 96.69 162 LEU A CA 1
ATOM 1264 C C . LEU A 1 162 ? 4.918 9.57 -1.124 1 96.69 162 LEU A C 1
ATOM 1266 O O . LEU A 1 162 ? 4.352 10.594 -0.734 1 96.69 162 LEU A O 1
ATOM 1270 N N . SER A 1 163 ? 6.145 9.523 -1.481 1 97.69 163 SER A N 1
ATOM 1271 C CA . SER A 1 163 ? 6.945 10.711 -1.775 1 97.69 163 SER A CA 1
ATOM 1272 C C . SER A 1 163 ? 7.004 11.648 -0.575 1 97.69 163 SER A C 1
ATOM 1274 O O . SER A 1 163 ? 6.867 12.867 -0.725 1 97.69 163 SER A O 1
ATOM 1276 N N . LEU A 1 164 ? 7.211 11.062 0.54 1 97.94 164 LEU A N 1
ATOM 1277 C CA . LEU A 1 164 ? 7.266 11.859 1.759 1 97.94 164 LEU A CA 1
ATOM 1278 C C . LEU A 1 164 ? 8.594 12.602 1.865 1 97.94 164 LEU A C 1
ATOM 1280 O O . LEU A 1 164 ? 9.648 12.047 1.546 1 97.94 164 LEU A O 1
ATOM 1284 N N . LYS A 1 165 ? 8.539 13.797 2.273 1 97.69 165 LYS A N 1
ATOM 1285 C CA . LYS A 1 165 ? 9.703 14.602 2.654 1 97.69 165 LYS A CA 1
ATOM 1286 C C . LYS A 1 165 ? 9.531 15.18 4.055 1 97.69 165 LYS A C 1
ATOM 1288 O O . LYS A 1 165 ? 8.406 15.477 4.477 1 97.69 165 LYS A O 1
ATOM 1293 N N . PRO A 1 166 ? 10.641 15.391 4.77 1 97.69 166 PRO A N 1
ATOM 1294 C CA . PRO A 1 166 ? 10.562 15.797 6.176 1 97.69 166 PRO A CA 1
ATOM 1295 C C . PRO A 1 166 ? 10.422 17.312 6.348 1 97.69 166 PRO A C 1
ATOM 1297 O O . PRO A 1 166 ? 10.734 17.844 7.414 1 97.69 166 PRO A O 1
ATOM 1300 N N . THR A 1 167 ? 10.078 18 5.316 1 97.88 167 THR A N 1
ATOM 1301 C CA . THR A 1 167 ? 9.812 19.422 5.328 1 97.88 167 THR A CA 1
ATOM 1302 C C . THR A 1 167 ? 8.531 19.734 4.559 1 97.88 167 THR A C 1
ATOM 1304 O O . THR A 1 167 ? 8.031 18.906 3.799 1 97.88 167 THR A O 1
ATOM 1307 N N . ILE A 1 168 ? 7.984 20.875 4.84 1 98.44 168 ILE A N 1
ATOM 1308 C CA . ILE A 1 168 ? 6.836 21.391 4.102 1 98.44 168 ILE A CA 1
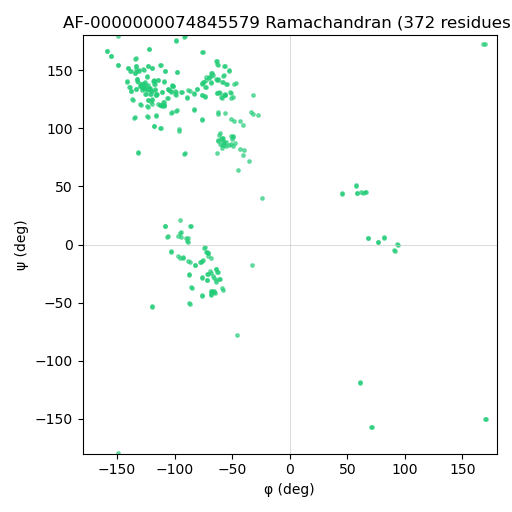ATOM 1309 C C . ILE A 1 168 ? 7.262 22.578 3.25 1 98.44 168 ILE A C 1
ATOM 1311 O O . ILE A 1 168 ? 7.73 23.594 3.775 1 98.44 168 ILE A O 1
ATOM 1315 N N . SER A 1 169 ? 7.102 22.469 1.989 1 97.69 169 SER A N 1
ATOM 1316 C CA . SER A 1 169 ? 7.645 23.406 1.015 1 97.69 169 SER A CA 1
ATOM 1317 C C . SER A 1 169 ? 7 24.781 1.159 1 97.69 169 SER A C 1
ATOM 1319 O O . SER A 1 169 ? 7.66 25.812 0.977 1 97.69 169 SER A O 1
ATOM 1321 N N . ASP A 1 170 ? 5.73 24.812 1.381 1 97.94 170 ASP A N 1
ATOM 1322 C CA . ASP A 1 170 ? 4.969 26.047 1.527 1 97.94 170 ASP A CA 1
ATOM 1323 C C . ASP A 1 170 ? 4.004 25.953 2.707 1 97.94 170 ASP A C 1
ATOM 1325 O O . ASP A 1 170 ? 2.953 25.328 2.609 1 97.94 170 ASP A O 1
ATOM 1329 N N . MET A 1 171 ? 4.312 26.703 3.783 1 97.88 171 MET A N 1
ATOM 1330 C CA . MET A 1 171 ? 3.514 26.656 5.004 1 97.88 171 MET A CA 1
ATOM 1331 C C . MET A 1 171 ? 2.137 27.266 4.789 1 97.88 171 MET A C 1
ATOM 1333 O O . MET A 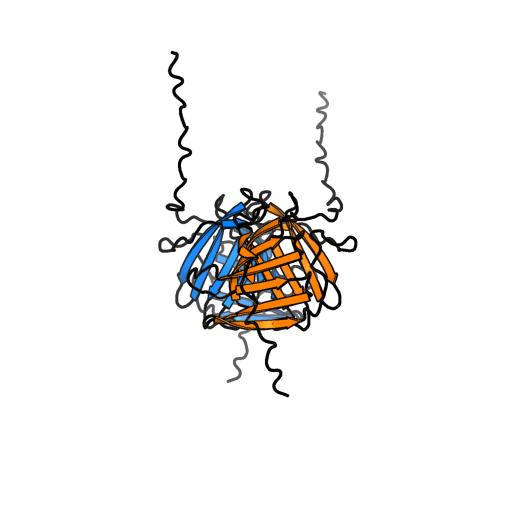1 171 ? 1.224 27.062 5.59 1 97.88 171 MET A O 1
ATOM 1337 N N . ASN A 1 172 ? 1.951 27.938 3.662 1 97.31 172 ASN A N 1
ATOM 1338 C CA . ASN A 1 172 ? 0.668 28.562 3.377 1 97.31 172 ASN A CA 1
ATOM 1339 C C . ASN A 1 172 ? -0.412 27.531 3.072 1 97.31 172 ASN A C 1
ATOM 1341 O O . ASN A 1 172 ? -1.598 27.859 3.02 1 97.31 172 ASN A O 1
ATOM 1345 N N . VAL A 1 173 ? -0.033 26.328 2.963 1 97.62 173 VAL A N 1
ATOM 1346 C CA . VAL A 1 173 ? -0.999 25.266 2.678 1 97.62 173 VAL A CA 1
ATOM 1347 C C . VAL A 1 173 ? -1.986 25.141 3.838 1 97.62 173 VAL A C 1
ATOM 1349 O O . VAL A 1 173 ? -3.096 24.625 3.664 1 97.62 173 VAL A O 1
ATOM 1352 N N . PHE A 1 174 ? -1.619 25.625 5 1 98 174 PHE A N 1
ATOM 1353 C CA . PHE A 1 174 ? -2.477 25.531 6.176 1 98 174 PHE A CA 1
ATOM 1354 C C . PHE A 1 174 ? -3.342 26.781 6.316 1 98 174 PHE A C 1
ATOM 1356 O O . PHE A 1 174 ? -4.242 26.828 7.156 1 98 174 PHE A O 1
ATOM 1363 N N . ASN A 1 175 ? -2.996 27.734 5.543 1 96.12 175 ASN A N 1
ATOM 1364 C CA . ASN A 1 175 ? -3.73 29 5.609 1 96.12 175 ASN A CA 1
ATOM 1365 C C . ASN A 1 175 ? -4.898 29.016 4.625 1 96.12 175 ASN A C 1
ATOM 1367 O O . ASN A 1 175 ? -4.789 29.594 3.545 1 96.12 175 ASN A O 1
ATOM 1371 N N . VAL A 1 176 ? -5.957 28.359 5.016 1 94.31 176 VAL A N 1
ATOM 1372 C CA . VAL A 1 176 ? -7.148 28.328 4.172 1 94.31 176 VAL A CA 1
ATOM 1373 C C . VAL A 1 176 ? -8.25 29.188 4.793 1 94.31 176 VAL A C 1
ATOM 1375 O O . VAL A 1 176 ? -8.281 29.391 6.008 1 94.31 176 VAL A O 1
ATOM 1378 N N . ASP A 1 177 ? -9.062 29.75 3.914 1 91 177 ASP A N 1
ATOM 1379 C CA . ASP A 1 177 ? -10.195 30.531 4.395 1 91 177 ASP A CA 1
ATOM 1380 C C . ASP A 1 177 ? -11.32 29.625 4.902 1 91 177 ASP A C 1
ATOM 1382 O O . ASP A 1 177 ? -11.969 28.938 4.113 1 91 177 ASP A O 1
ATOM 1386 N N . THR A 1 178 ? -11.508 29.594 6.199 1 93.19 178 THR A N 1
ATOM 1387 C CA . THR A 1 178 ? -12.531 28.75 6.809 1 93.19 178 THR A CA 1
ATOM 1388 C C . THR A 1 178 ? -13.703 29.594 7.305 1 93.19 178 THR A C 1
ATOM 1390 O O . THR A 1 178 ? -14.594 29.094 7.996 1 93.19 178 THR A O 1
ATOM 1393 N N . SER A 1 179 ? -13.711 30.859 7.016 1 91.69 179 SER A N 1
ATOM 1394 C CA . SER A 1 179 ? -14.68 31.781 7.59 1 91.69 179 SER A CA 1
ATOM 1395 C C . SER A 1 179 ? -16.094 31.438 7.152 1 91.69 179 SER A C 1
ATOM 1397 O O . SER A 1 179 ? -17.062 31.672 7.891 1 91.69 179 SER A O 1
ATOM 1399 N N . ASN A 1 180 ? -16.203 30.906 5.996 1 91.69 180 ASN A N 1
ATOM 1400 C CA . ASN A 1 180 ? -17.547 30.625 5.469 1 91.69 180 ASN A CA 1
ATOM 1401 C C . ASN A 1 180 ? -17.938 29.172 5.723 1 91.69 180 ASN A C 1
ATOM 1403 O O . ASN A 1 180 ? -18.969 28.703 5.223 1 91.69 180 ASN A O 1
ATOM 1407 N N . CYS A 1 181 ? -17.172 28.359 6.477 1 95.56 181 CYS A N 1
ATOM 1408 C CA . CYS A 1 181 ? -17.5 26.953 6.738 1 95.56 181 CYS A CA 1
ATOM 1409 C C . CYS A 1 181 ? -18.609 26.844 7.781 1 95.56 181 CYS A C 1
ATOM 1411 O O . CYS A 1 181 ? -18.516 27.453 8.852 1 95.56 181 CYS A O 1
ATOM 1413 N N . THR A 1 182 ? -19.594 26.078 7.406 1 92.62 182 THR A N 1
ATOM 1414 C CA . THR A 1 182 ? -20.75 25.953 8.289 1 92.62 182 THR A CA 1
ATOM 1415 C C . THR A 1 182 ? -20.844 24.531 8.852 1 92.62 182 THR A C 1
ATOM 1417 O O . THR A 1 182 ? -20.25 23.594 8.297 1 92.62 182 THR A O 1
ATOM 1420 N N . ALA A 1 183 ? -21.484 24.391 10.039 1 87.81 183 ALA A N 1
ATOM 1421 C CA . ALA A 1 183 ? -21.766 23.062 10.562 1 87.81 183 ALA A CA 1
ATOM 1422 C C . ALA A 1 183 ? -22.703 22.281 9.648 1 87.81 183 ALA A C 1
ATOM 1424 O O . ALA A 1 183 ? -23.609 22.875 9.047 1 87.81 183 ALA A O 1
ATOM 1425 N N . PRO A 1 184 ? -22.234 21.031 9.375 1 79.56 184 PRO A N 1
ATOM 1426 C CA . PRO A 1 184 ? -23.141 20.266 8.516 1 79.56 184 PRO A CA 1
ATOM 1427 C C . PRO A 1 184 ? -24.578 20.266 9.047 1 79.56 184 PRO A C 1
ATOM 1429 O O . PRO A 1 184 ? -24.797 20.25 10.258 1 79.56 184 PRO A O 1
ATOM 1432 N N . LEU A 1 185 ? -25.531 20.594 8.133 1 61.47 185 LEU A N 1
ATOM 1433 C CA . LEU A 1 185 ? -26.938 20.594 8.531 1 61.47 185 LEU A CA 1
ATOM 1434 C C . LEU A 1 185 ? -27.359 19.234 9.086 1 61.47 185 LEU A C 1
ATOM 1436 O O . LEU A 1 185 ? -27.109 18.203 8.453 1 61.47 185 LEU A O 1
ATOM 1440 N N . ILE A 1 186 ? -27.219 18.953 10.336 1 51.06 186 ILE A N 1
ATOM 1441 C CA . ILE A 1 186 ? -27.875 17.766 10.875 1 51.06 186 ILE A CA 1
ATOM 1442 C C . ILE A 1 186 ? -29.359 17.797 10.516 1 51.06 186 ILE A C 1
ATOM 1444 O O . ILE A 1 186 ? -30.062 18.75 10.867 1 51.06 186 ILE A O 1
ATOM 1448 N N . LEU A 1 187 ? -29.75 17.344 9.406 1 37.34 187 LEU A N 1
ATOM 1449 C CA . LEU A 1 187 ? -31.203 17.203 9.328 1 37.34 187 LEU A CA 1
ATOM 1450 C C . LEU A 1 187 ? -31.734 16.469 10.547 1 37.34 187 LEU A C 1
ATOM 1452 O O . LEU A 1 187 ? -31.312 15.352 10.836 1 37.34 187 LEU A O 1
ATOM 1456 N N . GLY A 1 188 ? -32.125 17.125 11.539 1 33.5 188 GLY A N 1
ATOM 1457 C CA . GLY A 1 188 ? -33 16.547 12.555 1 33.5 188 GLY A CA 1
ATOM 1458 C C . GLY A 1 188 ? -34.156 15.742 11.969 1 33.5 188 GLY A C 1
ATOM 1459 O O . GLY A 1 188 ? -34.562 15.984 10.828 1 33.5 188 GLY A O 1
ATOM 1460 N N . MET B 1 1 ? 41.594 43.281 -9.883 1 36.75 1 MET B N 1
ATOM 1461 C CA . MET B 1 1 ? 40.219 42.906 -10.258 1 36.75 1 MET B CA 1
ATOM 1462 C C . MET B 1 1 ? 40.125 41.438 -10.562 1 36.75 1 MET B C 1
ATOM 1464 O O . MET B 1 1 ? 40.5 40.969 -11.648 1 36.75 1 MET B O 1
ATOM 1468 N N . LYS B 1 2 ? 40.344 40.531 -9.539 1 43.12 2 LYS B N 1
ATOM 1469 C CA . LYS B 1 2 ? 40.219 39.094 -9.633 1 43.12 2 LYS B CA 1
ATOM 1470 C C . LYS B 1 2 ? 38.781 38.688 -9.992 1 43.12 2 LYS B C 1
ATOM 1472 O O . LYS B 1 2 ? 37.844 38.969 -9.25 1 43.12 2 LYS B O 1
ATOM 1477 N N . LEU B 1 3 ? 38.5 38.5 -11.273 1 40 3 LEU B N 1
ATOM 1478 C CA . LEU B 1 3 ? 37.25 37.938 -11.789 1 40 3 LEU B CA 1
ATOM 1479 C C . LEU B 1 3 ? 37 36.562 -11.211 1 40 3 LEU B C 1
ATOM 1481 O O . LEU B 1 3 ? 37.781 35.625 -11.422 1 40 3 LEU B O 1
ATOM 1485 N N . LEU B 1 4 ? 36.406 36.562 -10.055 1 40.5 4 LEU B N 1
ATOM 1486 C CA . LEU B 1 4 ? 35.875 35.312 -9.492 1 40.5 4 LEU B CA 1
ATOM 1487 C C . LEU B 1 4 ? 34.844 34.688 -10.414 1 40.5 4 LEU B C 1
ATOM 1489 O O . LEU B 1 4 ? 33.812 35.281 -10.688 1 40.5 4 LEU B O 1
ATOM 1493 N N . PHE B 1 5 ? 35.281 33.781 -11.336 1 39 5 PHE B N 1
ATOM 1494 C CA . PHE B 1 5 ? 34.406 32.938 -12.133 1 39 5 PHE B CA 1
ATOM 1495 C C . PHE B 1 5 ? 33.562 32.031 -11.242 1 39 5 PHE B C 1
ATOM 1497 O O . PHE B 1 5 ? 34.094 31.203 -10.516 1 39 5 PHE B O 1
ATOM 1504 N N . LEU B 1 6 ? 32.438 32.531 -10.789 1 37.12 6 LEU B N 1
ATOM 1505 C CA . LEU B 1 6 ? 31.453 31.641 -10.164 1 37.12 6 LEU B CA 1
ATOM 1506 C C . LEU B 1 6 ? 31.031 30.547 -11.125 1 37.12 6 LEU B C 1
ATOM 1508 O O . LEU B 1 6 ? 30.359 30.812 -12.133 1 37.12 6 LEU B O 1
ATOM 1512 N N . CYS B 1 7 ? 31.688 29.406 -11.188 1 36.38 7 CYS B N 1
ATOM 1513 C CA . CYS B 1 7 ? 31.234 28.203 -11.875 1 36.38 7 CYS B CA 1
ATOM 1514 C C . CYS B 1 7 ? 29.891 27.734 -11.32 1 36.38 7 CYS B C 1
ATOM 1516 O O . CYS B 1 7 ? 29.828 27.234 -10.195 1 36.38 7 CYS B O 1
ATOM 1518 N N . VAL B 1 8 ? 28.828 28.328 -11.805 1 39.97 8 VAL B N 1
ATOM 1519 C CA . VAL B 1 8 ? 27.516 27.766 -11.531 1 39.97 8 VAL B CA 1
ATOM 1520 C C . VAL B 1 8 ? 27.469 26.312 -11.984 1 39.97 8 VAL B C 1
ATOM 1522 O O . VAL B 1 8 ? 27.578 26.016 -13.18 1 39.97 8 VAL B O 1
ATOM 1525 N N . ALA B 1 9 ? 27.891 25.375 -11.195 1 41.53 9 ALA B N 1
ATOM 1526 C CA . ALA B 1 9 ? 27.625 23.953 -11.469 1 41.53 9 ALA B CA 1
ATOM 1527 C C . ALA B 1 9 ? 26.172 23.719 -11.82 1 41.53 9 ALA B C 1
ATOM 1529 O O . ALA B 1 9 ? 25.281 23.891 -10.977 1 41.53 9 ALA B O 1
ATOM 1530 N N . LEU B 1 10 ? 25.812 23.844 -13.102 1 38.72 10 LEU B N 1
ATOM 1531 C CA . LEU B 1 10 ? 24.516 23.375 -13.586 1 38.72 10 LEU B CA 1
ATOM 1532 C C . LEU B 1 10 ? 24.234 21.953 -13.133 1 38.72 10 LEU B C 1
ATOM 1534 O O . LEU B 1 10 ? 24.938 21.016 -13.539 1 38.72 10 LEU B O 1
ATOM 1538 N N . LEU B 1 11 ? 23.719 21.781 -11.984 1 40.94 11 LEU B N 1
ATOM 1539 C CA . LEU B 1 11 ? 23.219 20.453 -11.656 1 40.94 11 LEU B CA 1
ATOM 1540 C C . LEU B 1 11 ? 22.344 19.922 -12.789 1 40.94 11 LEU B C 1
ATOM 1542 O O . LEU B 1 11 ? 21.422 20.594 -13.25 1 40.94 11 LEU B O 1
ATOM 1546 N N . PRO B 1 12 ? 22.812 18.969 -13.594 1 36.66 12 PRO B N 1
ATOM 1547 C CA . PRO B 1 12 ? 21.922 18.406 -14.617 1 36.66 12 PRO B CA 1
ATOM 1548 C C . PRO B 1 12 ? 20.5 18.188 -14.102 1 36.66 12 PRO B C 1
ATOM 1550 O O . PRO B 1 12 ? 20.312 17.688 -12.992 1 36.66 12 PRO B O 1
ATOM 1553 N N . LEU B 1 13 ? 19.578 19 -14.43 1 34.88 13 LEU B N 1
ATOM 1554 C CA . LEU B 1 13 ? 18.188 18.578 -14.32 1 34.88 13 LEU B CA 1
ATOM 1555 C C . LEU B 1 13 ? 18.031 17.141 -14.758 1 34.88 13 LEU B C 1
ATOM 1557 O O . LEU B 1 13 ? 18.25 16.797 -15.922 1 34.88 13 LEU B O 1
ATOM 1561 N N . ILE B 1 14 ? 18.297 16.172 -14.008 1 37.91 14 ILE B N 1
ATOM 1562 C CA . ILE B 1 14 ? 17.812 14.836 -14.375 1 37.91 14 ILE B CA 1
ATOM 1563 C C . ILE B 1 14 ? 16.438 14.938 -15.031 1 37.91 14 ILE B C 1
ATOM 1565 O O . ILE B 1 14 ? 15.469 15.336 -14.383 1 37.91 14 ILE B O 1
ATOM 1569 N N . THR B 1 15 ? 16.328 15.43 -16.234 1 39.28 15 THR B N 1
ATOM 1570 C CA . THR B 1 15 ? 15.094 15.195 -16.984 1 39.28 15 THR B CA 1
ATOM 1571 C C . THR B 1 15 ? 14.43 13.898 -16.531 1 39.28 15 THR B C 1
ATOM 1573 O O . THR B 1 15 ? 15.109 12.953 -16.109 1 39.28 15 THR B O 1
ATOM 1576 N N . ALA B 1 16 ? 13.273 13.969 -15.875 1 43.91 16 ALA B N 1
ATOM 1577 C CA . ALA B 1 16 ? 12.406 12.797 -15.75 1 43.91 16 ALA B CA 1
ATOM 1578 C C . ALA B 1 16 ? 12.656 11.805 -16.875 1 43.91 16 ALA B C 1
ATOM 1580 O O . ALA B 1 16 ? 12.141 11.977 -17.984 1 43.91 16 ALA B O 1
ATOM 1581 N N . ASP B 1 17 ? 13.734 11.508 -17.344 1 46.91 17 ASP B N 1
ATOM 1582 C CA . ASP B 1 17 ? 14.07 10.5 -18.344 1 46.91 17 ASP B CA 1
ATOM 1583 C C . ASP B 1 17 ? 13.117 9.305 -18.25 1 46.91 17 ASP B C 1
ATOM 1585 O O . ASP B 1 17 ? 12.633 8.977 -17.172 1 46.91 17 ASP B O 1
ATOM 1589 N N . ASP B 1 18 ? 12.43 8.805 -19.391 1 55.59 18 ASP B N 1
ATOM 1590 C CA . ASP B 1 18 ? 11.406 7.859 -19.844 1 55.59 18 ASP B CA 1
ATOM 1591 C C . ASP B 1 18 ? 11.586 6.5 -19.172 1 55.59 18 ASP B C 1
ATOM 1593 O O . ASP B 1 18 ? 12.484 5.738 -19.531 1 55.59 18 ASP B O 1
ATOM 1597 N N . ALA B 1 19 ? 11.438 6.438 -17.953 1 65.06 19 ALA B N 1
ATOM 1598 C CA . ALA B 1 19 ? 11.516 5.074 -17.422 1 65.06 19 ALA B CA 1
ATOM 1599 C C . ALA B 1 19 ? 10.984 4.066 -18.438 1 65.06 19 ALA B C 1
ATOM 1601 O O . ALA B 1 19 ? 9.906 4.254 -19 1 65.06 19 ALA B O 1
ATOM 1602 N N . LYS B 1 20 ? 11.875 3.197 -19 1 76.06 20 LYS B N 1
ATOM 1603 C CA . LYS B 1 20 ? 11.516 2.102 -19.906 1 76.06 20 LYS B CA 1
ATOM 1604 C C . LYS B 1 20 ? 10.836 0.971 -19.141 1 76.06 20 LYS B C 1
ATOM 1606 O O . LYS B 1 20 ? 11.094 0.768 -17.953 1 76.06 20 LYS B O 1
ATOM 1611 N N . PRO B 1 21 ? 9.883 0.397 -19.859 1 85.38 21 PRO B N 1
ATOM 1612 C CA . PRO B 1 21 ? 9.297 -0.796 -19.25 1 85.38 21 PRO B CA 1
ATOM 1613 C C . PRO B 1 21 ? 10.352 -1.778 -18.75 1 85.38 21 PRO B C 1
ATOM 1615 O O . PRO B 1 21 ? 11.43 -1.886 -19.328 1 85.38 21 PRO B O 1
ATOM 1618 N N . CYS B 1 22 ? 10.164 -2.303 -17.672 1 94.19 22 CYS B N 1
ATOM 1619 C CA . CYS B 1 22 ? 11.078 -3.225 -17.016 1 94.19 22 CYS B CA 1
ATOM 1620 C C . CYS B 1 22 ? 10.406 -4.562 -16.734 1 94.19 22 CYS B C 1
ATOM 1622 O O . CYS B 1 22 ? 9.211 -4.727 -17 1 94.19 22 CYS B O 1
ATOM 1624 N N . CYS B 1 23 ? 11.258 -5.551 -16.359 1 95.62 23 CYS B N 1
ATOM 1625 C CA . CYS B 1 23 ? 10.734 -6.887 -16.062 1 95.62 23 CYS B CA 1
ATOM 1626 C C . CYS B 1 23 ? 11.07 -7.301 -14.641 1 95.62 23 CYS B C 1
ATOM 1628 O O . CYS B 1 23 ? 12.211 -7.164 -14.195 1 95.62 23 CYS B O 1
ATOM 1630 N N . MET B 1 24 ? 10.062 -7.719 -13.977 1 96.12 24 MET B N 1
ATOM 1631 C CA . MET B 1 24 ? 10.32 -8.258 -12.648 1 96.12 24 MET B CA 1
ATOM 1632 C C . MET B 1 24 ? 10.93 -9.656 -12.742 1 96.12 24 MET B C 1
ATOM 1634 O O . MET B 1 24 ? 10.875 -10.297 -13.797 1 96.12 24 MET B O 1
ATOM 1638 N N . PRO B 1 25 ? 11.508 -10.164 -11.609 1 96.12 25 PRO B N 1
ATOM 1639 C CA . PRO B 1 25 ? 12.039 -11.531 -11.633 1 96.12 25 PRO B CA 1
ATOM 1640 C C . PRO B 1 25 ? 10.977 -12.562 -12.023 1 96.12 25 PRO B C 1
ATOM 1642 O O . PRO B 1 25 ? 9.805 -12.406 -11.68 1 96.12 25 PRO B O 1
ATOM 1645 N N . ARG B 1 26 ? 11.438 -13.578 -12.719 1 97.06 26 ARG B N 1
ATOM 1646 C CA . ARG B 1 26 ? 10.523 -14.609 -13.195 1 97.06 26 ARG B CA 1
ATOM 1647 C C . ARG B 1 26 ? 10.039 -15.484 -12.047 1 97.06 26 ARG B C 1
ATOM 1649 O O . ARG B 1 26 ? 8.992 -16.141 -12.156 1 97.06 26 ARG B O 1
ATOM 1656 N N . LYS B 1 27 ? 10.836 -15.547 -11.008 1 97.94 27 LYS B N 1
ATOM 1657 C CA . LYS B 1 27 ? 10.453 -16.203 -9.758 1 97.94 27 LYS B CA 1
ATOM 1658 C C . LYS B 1 27 ? 10.383 -15.188 -8.609 1 97.94 27 LYS B C 1
ATOM 1660 O O . LYS B 1 27 ? 11.281 -14.367 -8.445 1 97.94 27 LYS B O 1
ATOM 1665 N N . LEU B 1 28 ? 9.266 -15.234 -7.906 1 98 28 LEU B N 1
ATOM 1666 C CA . LEU B 1 28 ? 9.07 -14.359 -6.758 1 98 28 LEU B CA 1
ATOM 1667 C C . LEU B 1 28 ? 8.43 -15.117 -5.602 1 98 28 LEU B C 1
ATOM 1669 O O . LEU B 1 28 ? 7.504 -15.906 -5.809 1 98 28 LEU B O 1
ATOM 1673 N N . GLU B 1 29 ? 8.992 -14.953 -4.512 1 98.62 29 GLU B N 1
ATOM 1674 C CA . GLU B 1 29 ? 8.383 -15.398 -3.262 1 98.62 29 GLU B CA 1
ATOM 1675 C C . GLU B 1 29 ? 8.289 -14.258 -2.252 1 98.62 29 GLU B C 1
ATOM 1677 O O . GLU B 1 29 ? 9.219 -13.453 -2.127 1 98.62 29 GLU B O 1
ATOM 1682 N N . GLY B 1 30 ? 7.188 -14.188 -1.542 1 98.06 30 GLY B N 1
ATOM 1683 C CA . GLY B 1 30 ? 6.973 -13.164 -0.528 1 98.06 30 GLY B CA 1
ATOM 1684 C C . GLY B 1 30 ? 5.543 -13.125 -0.019 1 98.06 30 GLY B C 1
ATOM 1685 O O . GLY B 1 30 ? 4.902 -14.164 0.133 1 98.06 30 GLY B O 1
ATOM 1686 N N . LYS B 1 31 ? 5.145 -11.938 0.364 1 96.94 31 LYS B N 1
ATOM 1687 C CA . LYS B 1 31 ? 3.789 -11.781 0.883 1 96.94 31 LYS B CA 1
ATOM 1688 C C . LYS B 1 31 ? 2.988 -10.797 0.037 1 96.94 31 LYS B C 1
ATOM 1690 O O . LYS B 1 31 ? 3.561 -9.914 -0.607 1 96.94 31 LYS B O 1
ATOM 1695 N N . ILE B 1 32 ? 1.703 -10.992 0.032 1 96.12 32 ILE B N 1
ATOM 1696 C CA . ILE B 1 32 ? 0.793 -10.102 -0.687 1 96.12 32 ILE B CA 1
ATOM 1697 C C . ILE B 1 32 ? -0.429 -9.805 0.179 1 96.12 32 ILE B C 1
ATOM 1699 O O . ILE B 1 32 ? -1.022 -10.719 0.759 1 96.12 32 ILE B O 1
ATOM 1703 N N . PHE B 1 33 ? -0.659 -8.531 0.367 1 90.38 33 PHE B N 1
ATOM 1704 C CA . PHE B 1 33 ? -1.92 -8.109 0.961 1 90.38 33 PHE B CA 1
ATOM 1705 C C . PHE B 1 33 ? -2.895 -7.641 -0.113 1 90.38 33 PHE B C 1
ATOM 1707 O O . PHE B 1 33 ? -2.559 -6.777 -0.93 1 90.38 33 PHE B O 1
ATOM 1714 N N . GLY B 1 34 ? -4.059 -8.195 -0.029 1 85.75 34 GLY B N 1
ATOM 1715 C CA . GLY B 1 34 ? -5.094 -7.812 -0.979 1 85.75 34 GLY B CA 1
ATOM 1716 C C . GLY B 1 34 ? -6.305 -7.184 -0.32 1 85.75 34 GLY B C 1
ATOM 1717 O O . GLY B 1 34 ? -6.793 -7.68 0.698 1 85.75 34 GLY B O 1
ATOM 1718 N N . THR B 1 35 ? -6.84 -6.176 -0.961 1 78.81 35 THR B N 1
ATOM 1719 C CA . THR B 1 35 ? -7.977 -5.477 -0.371 1 78.81 35 THR B CA 1
ATOM 1720 C C . THR B 1 35 ? -9.273 -6.223 -0.654 1 78.81 35 THR B C 1
ATOM 1722 O O . THR B 1 35 ? -10.297 -5.977 -0.001 1 78.81 35 THR B O 1
ATOM 1725 N N . GLN B 1 36 ? -9.242 -7.094 -1.625 1 73.81 36 GLN B N 1
ATOM 1726 C CA . GLN B 1 36 ? -10.445 -7.883 -1.892 1 73.81 36 GLN B CA 1
ATOM 1727 C C . GLN B 1 36 ? -10.719 -8.867 -0.757 1 73.81 36 GLN B C 1
ATOM 1729 O O . GLN B 1 36 ? -11.859 -9.039 -0.339 1 73.81 36 GLN B O 1
ATOM 1734 N N . GLU B 1 37 ? -9.68 -9.461 -0.254 1 71.62 37 GLU B N 1
ATOM 1735 C CA . GLU B 1 37 ? -9.82 -10.453 0.811 1 71.62 37 GLU B CA 1
ATOM 1736 C C . GLU B 1 37 ? -9.438 -9.859 2.164 1 71.62 37 GLU B C 1
ATOM 1738 O O . GLU B 1 37 ? -9.664 -10.484 3.205 1 71.62 37 GLU B O 1
ATOM 1743 N N . LEU B 1 38 ? -8.961 -8.688 2.07 1 75.94 38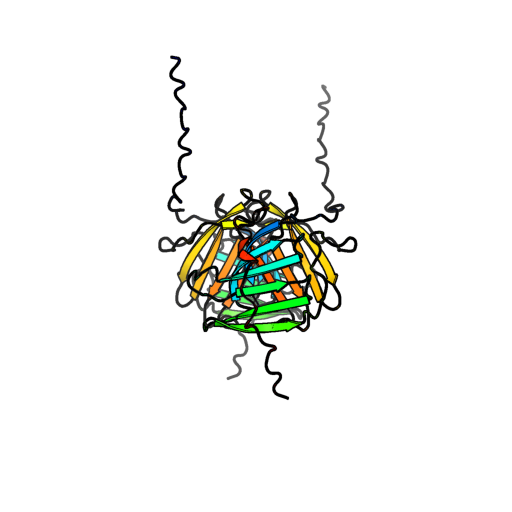 LEU B N 1
ATOM 1744 C CA . LEU B 1 38 ? -8.477 -8.016 3.271 1 75.94 38 LEU B CA 1
ATOM 1745 C C . LEU B 1 38 ? -7.621 -8.961 4.113 1 75.94 38 LEU B C 1
ATOM 1747 O O . LEU B 1 38 ? -7.863 -9.125 5.309 1 75.94 38 LEU B O 1
ATOM 1751 N N . SER B 1 39 ? -6.738 -9.703 3.465 1 81.56 39 SER B N 1
ATOM 1752 C CA . SER B 1 39 ? -5.898 -10.703 4.113 1 81.56 39 SER B CA 1
ATOM 1753 C C . SER B 1 39 ? -4.484 -10.703 3.541 1 81.56 39 SER B C 1
ATOM 1755 O O . SER B 1 39 ? -4.27 -10.273 2.406 1 81.56 39 SER B O 1
ATOM 1757 N N . LEU B 1 40 ? -3.605 -11.102 4.418 1 90.44 40 LEU B N 1
ATOM 1758 C CA . LEU B 1 40 ? -2.207 -11.281 4.047 1 90.44 40 LEU B CA 1
ATOM 1759 C C . LEU B 1 40 ? -1.925 -12.727 3.652 1 90.44 40 LEU B C 1
ATOM 1761 O O . LEU B 1 40 ? -2.295 -13.648 4.375 1 90.44 40 LEU B O 1
ATOM 1765 N N . PHE B 1 41 ? -1.255 -12.898 2.49 1 95.94 41 PHE B N 1
ATOM 1766 C CA . PHE B 1 41 ? -0.938 -14.227 1.991 1 95.94 41 PHE B CA 1
ATOM 1767 C C . PHE B 1 41 ? 0.56 -14.375 1.757 1 95.94 41 PHE B C 1
ATOM 1769 O O . PHE B 1 41 ? 1.227 -13.43 1.345 1 95.94 41 PHE B O 1
ATOM 1776 N N . ASP B 1 42 ? 0.977 -15.602 2.043 1 97.31 42 ASP B N 1
ATOM 1777 C CA . ASP B 1 42 ? 2.219 -16.016 1.398 1 97.31 42 ASP B CA 1
ATOM 1778 C C . ASP B 1 42 ? 2.002 -16.297 -0.088 1 97.31 42 ASP B C 1
ATOM 1780 O O . ASP B 1 42 ? 1.017 -16.922 -0.469 1 97.31 42 ASP B O 1
ATOM 1784 N N . MET B 1 43 ? 2.912 -15.805 -0.82 1 98.19 43 MET B N 1
ATOM 1785 C CA . MET B 1 43 ? 2.777 -15.961 -2.266 1 98.19 43 MET B CA 1
ATOM 1786 C C . MET B 1 43 ? 4.051 -16.531 -2.875 1 98.19 43 MET B C 1
ATOM 1788 O O . MET B 1 43 ? 5.156 -16.141 -2.496 1 98.19 43 MET B O 1
ATOM 1792 N N . ALA B 1 44 ? 3.912 -17.453 -3.809 1 98.62 44 ALA B N 1
ATOM 1793 C CA . ALA B 1 44 ? 4.961 -17.859 -4.738 1 98.62 44 ALA B CA 1
ATOM 1794 C C . ALA B 1 44 ? 4.488 -17.75 -6.184 1 98.62 44 ALA B C 1
ATOM 1796 O O . ALA B 1 44 ? 3.395 -18.219 -6.523 1 98.62 44 ALA B O 1
ATOM 1797 N N . ARG B 1 45 ? 5.234 -17.141 -6.957 1 97.81 45 ARG B N 1
ATOM 1798 C CA . ARG B 1 45 ? 4.977 -16.984 -8.383 1 97.81 45 ARG B CA 1
ATOM 1799 C C . ARG B 1 45 ? 6.137 -17.516 -9.211 1 97.81 45 ARG B C 1
ATOM 1801 O O . ARG B 1 45 ? 7.285 -17.109 -9.031 1 97.81 45 ARG B O 1
ATOM 1808 N N . ASP B 1 46 ? 5.867 -18.406 -10.094 1 98.12 46 ASP B N 1
ATOM 1809 C CA . ASP B 1 46 ? 6.852 -18.938 -11.023 1 98.12 46 ASP B CA 1
ATOM 1810 C C . ASP B 1 46 ? 6.398 -18.766 -12.469 1 98.12 46 ASP B C 1
ATOM 1812 O O . ASP B 1 46 ? 5.492 -19.453 -12.93 1 98.12 46 ASP B O 1
ATOM 1816 N N . ALA B 1 47 ? 7.074 -17.906 -13.133 1 96.31 47 ALA B N 1
ATOM 1817 C CA . ALA B 1 47 ? 6.691 -17.594 -14.508 1 96.31 47 ALA B CA 1
ATOM 1818 C C . ALA B 1 47 ? 7.02 -18.75 -15.445 1 96.31 47 ALA B C 1
ATOM 1820 O O . ALA B 1 47 ? 6.387 -18.906 -16.5 1 96.31 47 ALA B O 1
ATOM 1821 N N . ASP B 1 48 ? 8.031 -19.484 -15.156 1 96.19 48 ASP B N 1
ATOM 1822 C CA . ASP B 1 48 ? 8.375 -20.625 -16 1 96.19 48 ASP B CA 1
ATOM 1823 C C . ASP B 1 48 ? 7.324 -21.719 -15.898 1 96.19 48 ASP B C 1
ATOM 1825 O O . ASP B 1 48 ? 6.93 -22.312 -16.906 1 96.19 48 ASP B O 1
ATOM 1829 N N . LEU B 1 49 ? 6.871 -21.969 -14.664 1 96.44 49 LEU B N 1
ATOM 1830 C CA . LEU B 1 49 ? 5.797 -22.938 -14.461 1 96.44 49 LEU B CA 1
ATOM 1831 C C . LEU B 1 49 ? 4.445 -22.328 -14.828 1 96.44 49 LEU B C 1
ATOM 1833 O O . LEU B 1 49 ? 3.457 -23.062 -14.961 1 96.44 49 LEU B O 1
ATOM 1837 N N . LYS B 1 50 ? 4.398 -21.016 -14.961 1 95.69 50 LYS B N 1
ATOM 1838 C CA . LYS B 1 50 ? 3.16 -20.266 -15.18 1 95.69 50 LYS B CA 1
ATOM 1839 C C . LYS B 1 50 ? 2.158 -20.531 -14.055 1 95.69 50 LYS B C 1
ATOM 1841 O O . LYS B 1 50 ? 0.993 -20.844 -14.312 1 95.69 50 LYS B O 1
ATOM 1846 N N . MET B 1 51 ? 2.639 -20.375 -12.781 1 96.88 51 MET B N 1
ATOM 1847 C CA . MET B 1 51 ? 1.798 -20.688 -11.625 1 96.88 51 MET B CA 1
ATOM 1848 C C . MET B 1 51 ? 1.983 -19.625 -10.539 1 96.88 51 MET B C 1
ATOM 1850 O O . MET B 1 51 ? 3.062 -19.062 -10.398 1 96.88 51 MET B O 1
ATOM 1854 N N . ILE B 1 52 ? 0.934 -19.422 -9.805 1 97.25 52 ILE B N 1
ATOM 1855 C CA . ILE B 1 52 ? 0.931 -18.656 -8.562 1 97.25 52 ILE B CA 1
ATOM 1856 C C . ILE B 1 52 ? 0.237 -19.453 -7.461 1 97.25 52 ILE B C 1
ATOM 1858 O O . ILE B 1 52 ? -0.792 -20.094 -7.699 1 97.25 52 ILE B O 1
ATOM 1862 N N . VAL B 1 53 ? 0.795 -19.453 -6.309 1 98.12 53 VAL B N 1
ATOM 1863 C CA . VAL B 1 53 ? 0.13 -20.078 -5.172 1 98.12 53 VAL B CA 1
ATOM 1864 C C . VAL B 1 53 ? 0.047 -19.094 -4.012 1 98.12 53 VAL B C 1
ATOM 1866 O O . VAL B 1 53 ? 0.995 -18.344 -3.756 1 98.12 53 VAL B O 1
ATOM 1869 N N . LEU B 1 54 ? -1.084 -19.031 -3.365 1 97.19 54 LEU B N 1
ATOM 1870 C CA . LEU B 1 54 ? -1.357 -18.188 -2.205 1 97.19 54 LEU B CA 1
ATOM 1871 C C . LEU B 1 54 ? -1.765 -19.031 -1.004 1 97.19 54 LEU B C 1
ATOM 1873 O O . LEU B 1 54 ? -2.586 -19.953 -1.131 1 97.19 54 LEU B O 1
ATOM 1877 N N . ARG B 1 55 ? -1.158 -18.75 0.142 1 96.62 55 ARG B N 1
ATOM 1878 C CA . ARG B 1 55 ? -1.503 -19.375 1.415 1 96.62 55 ARG B CA 1
ATOM 1879 C C . ARG B 1 55 ? -1.623 -18.328 2.521 1 96.62 55 ARG B C 1
ATOM 1881 O O . ARG B 1 55 ? -0.985 -17.266 2.461 1 96.62 55 ARG B O 1
ATOM 1888 N N . ASN B 1 56 ? -2.402 -18.703 3.465 1 94.12 56 ASN B N 1
ATOM 1889 C CA . ASN B 1 56 ? -2.559 -17.797 4.59 1 94.12 56 ASN B CA 1
ATOM 1890 C C . ASN B 1 56 ? -1.222 -17.5 5.27 1 94.12 56 ASN B C 1
ATOM 1892 O O . ASN B 1 56 ? -0.514 -18.438 5.672 1 94.12 56 ASN B O 1
ATOM 1896 N N . ALA B 1 57 ? -0.874 -16.25 5.414 1 92.88 57 ALA B N 1
ATOM 1897 C CA . ALA B 1 57 ? 0.422 -15.875 5.977 1 92.88 57 ALA B CA 1
ATOM 1898 C C . ALA B 1 57 ? 0.355 -15.789 7.5 1 92.88 57 ALA B C 1
ATOM 1900 O O . ALA B 1 57 ? 1.376 -15.914 8.18 1 92.88 57 ALA B O 1
ATOM 1901 N N . LYS B 1 58 ? -0.805 -15.516 8.031 1 85.12 58 LYS B N 1
ATOM 1902 C CA . LYS B 1 58 ? -0.96 -15.281 9.469 1 85.12 58 LYS B CA 1
ATOM 1903 C C . LYS B 1 58 ? -1.122 -16.594 10.227 1 85.12 58 LYS B C 1
ATOM 1905 O O . LYS B 1 58 ? -0.63 -16.734 11.344 1 85.12 58 LYS B O 1
ATOM 1910 N N . ASP B 1 59 ? -1.829 -17.516 9.609 1 90 59 ASP B N 1
ATOM 1911 C CA . ASP B 1 59 ? -2.098 -18.812 10.227 1 90 59 ASP B CA 1
ATOM 1912 C C . ASP B 1 59 ? -1.485 -19.953 9.406 1 90 59 ASP B C 1
ATOM 1914 O O . ASP B 1 59 ? -2.125 -20.484 8.5 1 90 59 ASP B O 1
ATOM 1918 N N . LYS B 1 60 ? -0.414 -20.438 9.852 1 89.38 60 LYS B N 1
ATOM 1919 C CA . LYS B 1 60 ? 0.318 -21.469 9.109 1 89.38 60 LYS B CA 1
ATOM 1920 C C . LYS B 1 60 ? -0.359 -22.828 9.234 1 89.38 60 LYS B C 1
ATOM 1922 O O . LYS B 1 60 ? -0.054 -23.75 8.484 1 89.38 60 LYS B O 1
ATOM 1927 N N . THR B 1 61 ? -1.229 -22.891 10.148 1 93 61 THR B N 1
ATOM 1928 C CA . THR B 1 61 ? -1.938 -24.141 10.312 1 93 61 THR B CA 1
ATOM 1929 C C . THR B 1 61 ? -3.158 -24.203 9.398 1 93 61 THR B C 1
ATOM 1931 O O . THR B 1 61 ? -3.76 -25.266 9.234 1 93 61 THR B O 1
ATOM 1934 N N . ASP B 1 62 ? -3.553 -23.078 8.867 1 94.12 62 ASP B N 1
ATOM 1935 C CA . ASP B 1 62 ? -4.633 -23.016 7.887 1 94.12 62 ASP B CA 1
ATOM 1936 C C . ASP B 1 62 ? -4.273 -23.797 6.621 1 94.12 62 ASP B C 1
ATOM 1938 O O . ASP B 1 62 ? -3.303 -23.453 5.938 1 94.12 62 ASP B O 1
ATOM 1942 N N . PRO B 1 63 ? -5 -24.875 6.371 1 94.25 63 PRO B N 1
ATOM 1943 C CA . PRO B 1 63 ? -4.652 -25.688 5.203 1 94.25 63 PRO B CA 1
ATOM 1944 C C . PRO B 1 63 ? -5.074 -25.047 3.885 1 94.25 63 PRO B C 1
ATOM 1946 O O . PRO B 1 63 ? -4.82 -25.594 2.811 1 94.25 63 PRO B O 1
ATOM 1949 N N . SER B 1 64 ? -5.719 -23.922 3.934 1 95.06 64 SER B N 1
ATOM 1950 C CA . SER B 1 64 ? -6.277 -23.297 2.734 1 95.06 64 SER B CA 1
ATOM 1951 C C . SER B 1 64 ? -5.18 -22.828 1.793 1 95.06 64 SER B C 1
ATOM 1953 O O . SER B 1 64 ? -4.098 -22.438 2.24 1 95.06 64 SER B O 1
ATOM 1955 N N . TYR B 1 65 ? -5.52 -22.906 0.479 1 96.56 65 TYR B N 1
ATOM 1956 C CA . TYR B 1 65 ? -4.648 -22.312 -0.532 1 96.56 65 TYR B CA 1
ATOM 1957 C C . TYR B 1 65 ? -5.434 -21.969 -1.79 1 96.56 65 TYR B C 1
ATOM 1959 O O . TYR B 1 65 ? -6.559 -22.438 -1.979 1 96.56 65 TYR B O 1
ATOM 1967 N N . THR B 1 66 ? -4.895 -21.156 -2.582 1 96.38 66 THR B N 1
ATOM 1968 C CA . THR B 1 66 ? -5.297 -20.891 -3.961 1 96.38 66 THR B CA 1
ATOM 1969 C C . THR B 1 66 ? -4.129 -21.125 -4.918 1 96.38 66 THR B C 1
ATOM 1971 O O . THR B 1 66 ? -3.061 -20.531 -4.762 1 96.38 66 THR B O 1
ATOM 1974 N N . LEU B 1 67 ? -4.309 -22.047 -5.801 1 97.62 67 LEU B N 1
ATOM 1975 C CA . LEU B 1 67 ? -3.336 -22.312 -6.855 1 97.62 67 LEU B CA 1
ATOM 1976 C C . LEU B 1 67 ? -3.873 -21.875 -8.211 1 97.62 67 LEU B C 1
ATOM 1978 O O . LEU B 1 67 ? -4.918 -22.344 -8.656 1 97.62 67 LEU B O 1
ATOM 1982 N N . ILE B 1 68 ? -3.188 -20.969 -8.805 1 95.88 68 ILE B N 1
ATOM 1983 C CA . ILE B 1 68 ? -3.502 -20.516 -10.156 1 95.88 68 ILE B CA 1
ATOM 1984 C C . ILE B 1 68 ? -2.531 -21.156 -11.148 1 95.88 68 ILE B C 1
ATOM 1986 O O . ILE B 1 68 ? -1.333 -20.875 -11.125 1 95.88 68 ILE B O 1
ATOM 1990 N N . ASP B 1 69 ? -3.086 -21.984 -11.984 1 95.81 69 ASP B N 1
ATOM 1991 C CA . ASP B 1 69 ? -2.312 -22.719 -12.984 1 95.81 69 ASP B CA 1
ATOM 1992 C C . ASP B 1 69 ? -2.67 -22.25 -14.398 1 95.81 69 ASP B C 1
ATOM 1994 O O . ASP B 1 69 ? -3.631 -22.734 -14.992 1 95.81 69 ASP B O 1
ATOM 1998 N N . TYR B 1 70 ? -1.854 -21.453 -14.875 1 93.81 70 TYR B N 1
ATOM 1999 C CA . TYR B 1 70 ? -2.152 -20.875 -16.188 1 93.81 70 TYR B CA 1
ATOM 2000 C C . TYR B 1 70 ? -1.877 -21.891 -17.297 1 93.81 70 TYR B C 1
ATOM 2002 O O . TYR B 1 70 ? -2.412 -21.766 -18.406 1 93.81 70 TYR B O 1
ATOM 2010 N N . GLY B 1 71 ? -0.987 -22.75 -17.062 1 92.44 71 GLY B N 1
ATOM 2011 C CA . GLY B 1 71 ? -0.768 -23.812 -18.047 1 92.44 71 GLY B CA 1
ATOM 2012 C C . GLY B 1 71 ? -2.006 -24.656 -18.297 1 92.44 71 GLY B C 1
ATOM 2013 O O . GLY B 1 71 ? -2.324 -24.953 -19.453 1 92.44 71 GLY B O 1
ATOM 2014 N N . LYS B 1 72 ? -2.75 -24.906 -17.281 1 92.62 72 LYS B N 1
ATOM 2015 C CA . LYS B 1 72 ? -3.969 -25.703 -17.406 1 92.62 72 LYS B CA 1
ATOM 2016 C C . LYS B 1 72 ? -5.199 -24.812 -17.531 1 92.62 72 LYS B C 1
ATOM 2018 O O . LYS B 1 72 ? -6.312 -25.297 -17.734 1 92.62 72 LYS B O 1
ATOM 2023 N N . ARG B 1 73 ? -5.02 -23.562 -17.312 1 93.06 73 ARG B N 1
ATOM 2024 C CA . ARG B 1 73 ? -6.09 -22.562 -17.312 1 93.06 73 ARG B CA 1
ATOM 2025 C C . ARG B 1 73 ? -7.117 -22.859 -16.219 1 93.06 73 ARG B C 1
ATOM 2027 O O . ARG B 1 73 ? -8.32 -22.797 -16.469 1 93.06 73 ARG B O 1
ATOM 2034 N N . LEU B 1 74 ? -6.586 -23.188 -15.008 1 93.88 74 LEU B N 1
ATOM 2035 C CA . LEU B 1 74 ? -7.453 -23.531 -13.883 1 93.88 74 LEU B CA 1
ATOM 2036 C C . LEU B 1 74 ? -7 -22.828 -12.609 1 93.88 74 LEU B C 1
ATOM 2038 O O . LEU B 1 74 ? -5.805 -22.594 -12.414 1 93.88 74 LEU B O 1
ATOM 2042 N N . ILE B 1 75 ? -7.977 -22.5 -11.773 1 95.38 75 ILE B N 1
ATOM 2043 C CA . ILE B 1 75 ? -7.762 -22.078 -10.391 1 95.38 75 ILE B CA 1
ATOM 2044 C C . ILE B 1 75 ? -8.242 -23.156 -9.438 1 95.38 75 ILE B C 1
ATOM 2046 O O . ILE B 1 75 ? -9.391 -23.609 -9.523 1 95.38 75 ILE B O 1
ATOM 2050 N N . TYR B 1 76 ? -7.391 -23.625 -8.602 1 96.62 76 TYR B N 1
ATOM 2051 C CA . TYR B 1 76 ? -7.75 -24.547 -7.539 1 96.62 76 TYR B CA 1
ATOM 2052 C C . TYR B 1 76 ? -7.824 -23.844 -6.195 1 96.62 76 TYR B C 1
ATOM 2054 O O . TYR B 1 76 ? -6.918 -23.078 -5.832 1 96.62 76 TYR B O 1
ATOM 2062 N N . ARG B 1 77 ? -8.883 -24.094 -5.488 1 96.38 77 ARG B N 1
ATOM 2063 C CA . ARG B 1 77 ? -9.039 -23.484 -4.168 1 96.38 77 ARG B CA 1
ATOM 2064 C C . ARG B 1 77 ? -9.391 -24.547 -3.125 1 96.38 77 ARG B C 1
ATOM 2066 O O . ARG B 1 77 ? -10.406 -25.234 -3.254 1 96.38 77 ARG B O 1
ATOM 2073 N N . ARG B 1 78 ? -8.555 -24.641 -2.156 1 96.69 78 ARG B N 1
ATOM 2074 C CA . ARG B 1 78 ? -8.875 -25.453 -0.987 1 96.69 78 ARG B CA 1
ATOM 2075 C C . ARG B 1 78 ? -9.32 -24.578 0.182 1 96.69 78 ARG B C 1
ATOM 2077 O O . ARG B 1 78 ? -8.703 -23.547 0.457 1 96.69 78 ARG B O 1
ATOM 2084 N N . SER B 1 79 ? -10.352 -25.047 0.821 1 94.25 79 SER B N 1
ATOM 2085 C CA . SER B 1 79 ? -10.859 -24.312 1.971 1 94.25 79 SER B CA 1
ATOM 2086 C C . SER B 1 79 ? -10.367 -24.906 3.281 1 94.25 79 SER B C 1
ATOM 2088 O O . SER B 1 79 ? -9.68 -25.938 3.277 1 94.25 79 SER B O 1
ATOM 2090 N N . LYS B 1 80 ? -10.727 -24.234 4.312 1 93.19 80 LYS B N 1
ATOM 2091 C CA . LYS B 1 80 ? -10.289 -24.625 5.648 1 93.19 80 LYS B CA 1
ATOM 2092 C C . LYS B 1 80 ? -10.789 -26.016 6 1 93.19 80 LYS B C 1
ATOM 2094 O O . LYS B 1 80 ? -10.133 -26.75 6.746 1 93.19 80 LYS B O 1
ATOM 2099 N N . ASP B 1 81 ? -11.867 -26.344 5.473 1 93.38 81 ASP B N 1
ATOM 2100 C CA . ASP B 1 81 ? -12.445 -27.656 5.758 1 93.38 81 ASP B CA 1
ATOM 2101 C C . ASP B 1 81 ? -11.93 -28.719 4.777 1 93.38 81 ASP B C 1
ATOM 2103 O O . ASP B 1 81 ? -12.5 -29.797 4.676 1 93.38 81 ASP B O 1
ATOM 2107 N N . TYR B 1 82 ? -11.039 -28.422 3.939 1 92.88 82 TYR B N 1
ATOM 2108 C CA . TYR B 1 82 ? -10.32 -29.281 3.012 1 92.88 82 TYR B CA 1
ATOM 2109 C C . TYR B 1 82 ? -11.141 -29.547 1.76 1 92.88 82 TYR B C 1
ATOM 2111 O O . TYR B 1 82 ? -10.727 -30.312 0.887 1 92.88 82 TYR B O 1
ATOM 2119 N N . SER B 1 83 ? -12.266 -28.891 1.654 1 95.12 83 SER B N 1
ATOM 2120 C CA . SER B 1 83 ? -12.953 -28.938 0.367 1 95.12 83 SER B CA 1
ATOM 2121 C C . SER B 1 83 ? -12.156 -28.219 -0.714 1 95.12 83 SER B C 1
ATOM 2123 O O . SER B 1 83 ? -11.477 -27.234 -0.431 1 95.12 83 SER B O 1
ATOM 2125 N N . CYS B 1 84 ? -12.273 -28.781 -1.902 1 96.38 84 CYS B N 1
ATOM 2126 C CA . CYS B 1 84 ? -11.469 -28.219 -2.988 1 96.38 84 CYS B CA 1
ATOM 2127 C C . CYS B 1 84 ? -12.312 -28.031 -4.246 1 96.38 84 CYS B C 1
ATOM 2129 O O . CYS B 1 84 ? -13.039 -28.938 -4.652 1 96.38 84 CYS B O 1
ATOM 2131 N N . THR B 1 85 ? -12.156 -26.844 -4.828 1 96.62 85 THR B N 1
ATOM 2132 C CA . THR B 1 85 ? -12.867 -26.547 -6.066 1 96.62 85 THR B CA 1
ATOM 2133 C C . THR B 1 85 ? -11.891 -26.156 -7.168 1 96.62 85 THR B C 1
ATOM 2135 O O . THR B 1 85 ? -10.766 -25.734 -6.883 1 96.62 85 THR B O 1
ATOM 2138 N N . LYS B 1 86 ? -12.305 -26.391 -8.375 1 95.88 86 LYS B N 1
ATOM 2139 C CA . LYS B 1 86 ? -11.547 -25.906 -9.531 1 95.88 86 LYS B CA 1
ATOM 2140 C C . LYS B 1 86 ? -12.438 -25.094 -10.477 1 95.88 86 LYS B C 1
ATOM 2142 O O . LYS B 1 86 ? -13.602 -25.438 -10.688 1 95.88 86 LYS B O 1
ATOM 2147 N N . THR B 1 87 ? -11.945 -23.969 -10.906 1 93.94 87 THR B N 1
ATOM 2148 C CA . THR B 1 87 ? -12.641 -23.094 -11.844 1 93.94 87 THR B CA 1
ATOM 2149 C C . THR B 1 87 ? -11.727 -22.688 -12.992 1 93.94 87 THR B C 1
ATOM 2151 O O . THR B 1 87 ? -10.5 -22.656 -12.836 1 93.94 87 THR B O 1
ATOM 2154 N N . THR B 1 88 ? -12.375 -22.453 -14.188 1 91.75 88 THR B N 1
ATOM 2155 C CA . THR B 1 88 ? -11.602 -22.031 -15.352 1 91.75 88 THR B CA 1
ATOM 2156 C C . THR B 1 88 ? -11.188 -20.562 -15.227 1 91.75 88 THR B C 1
ATOM 2158 O O . THR B 1 88 ? -11.953 -19.734 -14.727 1 91.75 88 THR B O 1
ATOM 2161 N N . ILE B 1 89 ? -9.898 -20.281 -15.664 1 86.75 89 ILE B N 1
ATOM 2162 C CA . ILE B 1 89 ? -9.414 -18.906 -15.688 1 86.75 89 ILE B CA 1
ATOM 2163 C C . ILE B 1 89 ? -10.07 -18.141 -16.844 1 86.75 89 ILE B C 1
ATOM 2165 O O . ILE B 1 89 ? -10.047 -18.609 -17.984 1 86.75 89 ILE B O 1
ATOM 2169 N N . LEU B 1 90 ? -10.664 -17.031 -16.578 1 73.19 90 LEU B N 1
ATOM 2170 C CA . LEU B 1 90 ? -11.305 -16.25 -17.625 1 73.19 90 LEU B CA 1
ATOM 2171 C C . LEU B 1 90 ? -10.273 -15.5 -18.453 1 73.19 90 LEU B C 1
ATOM 2173 O O . LEU B 1 90 ? -10.43 -15.367 -19.672 1 73.19 90 LEU B O 1
ATOM 2177 N N . GLN B 1 91 ? -9.273 -14.875 -17.828 1 65.81 91 GLN B N 1
ATOM 2178 C CA . GLN B 1 91 ? -8.203 -14.203 -18.562 1 65.81 91 GLN B CA 1
ATOM 2179 C C . GLN B 1 91 ? -6.984 -15.109 -18.703 1 65.81 91 GLN B C 1
ATOM 2181 O O . GLN B 1 91 ? -6.203 -15.25 -17.75 1 65.81 91 GLN B O 1
ATOM 2186 N N . PRO B 1 92 ? -6.805 -15.773 -19.781 1 63.69 92 PRO B N 1
ATOM 2187 C CA . PRO B 1 92 ? -5.988 -16.984 -19.859 1 63.69 92 PRO B CA 1
ATOM 2188 C C . PRO B 1 92 ? -4.5 -16.719 -19.672 1 63.69 92 PRO B C 1
ATOM 2190 O O . PRO B 1 92 ? -3.748 -17.609 -19.266 1 63.69 92 PRO B O 1
ATOM 2193 N N . GLN B 1 93 ? -4.043 -15.562 -19.906 1 75.19 93 GLN B N 1
ATOM 2194 C CA . GLN B 1 93 ? -2.584 -15.547 -19.859 1 75.19 93 GLN B CA 1
ATOM 2195 C C . GLN B 1 93 ? -2.082 -14.898 -18.578 1 75.19 93 GLN B C 1
ATOM 2197 O O . GLN B 1 93 ? -2.674 -13.93 -18.094 1 75.19 93 GLN B O 1
ATOM 2202 N N . MET B 1 94 ? -1.091 -15.727 -18.031 1 84.5 94 MET B N 1
ATOM 2203 C CA . MET B 1 94 ? -0.376 -15.125 -16.906 1 84.5 94 MET B CA 1
ATOM 2204 C C . MET B 1 94 ? 0.21 -13.773 -17.297 1 84.5 94 MET B C 1
ATOM 2206 O O . MET B 1 94 ? 0.732 -13.609 -18.391 1 84.5 94 MET B O 1
ATOM 2210 N N . PHE B 1 95 ? 0.026 -12.891 -16.312 1 79.19 95 PHE B N 1
ATOM 2211 C CA . PHE B 1 95 ? 0.62 -11.586 -16.578 1 79.19 95 PHE B CA 1
ATOM 2212 C C . PHE B 1 95 ? 2.129 -11.695 -16.75 1 79.19 95 PHE B C 1
ATOM 2214 O O . PHE B 1 95 ? 2.793 -12.422 -16 1 79.19 95 PHE B O 1
ATOM 2221 N N . SER B 1 96 ? 2.527 -11.062 -17.844 1 83.94 96 SER B N 1
ATOM 2222 C CA . SER B 1 96 ? 3.961 -11.008 -18.094 1 83.94 96 SER B CA 1
ATOM 2223 C C . SER B 1 96 ? 4.723 -10.469 -16.891 1 83.94 96 SER B C 1
ATOM 2225 O O . SER B 1 96 ? 4.176 -9.703 -16.094 1 83.94 96 SER B O 1
ATOM 2227 N N . ASN B 1 97 ? 5.949 -10.992 -16.812 1 91.44 97 ASN B N 1
ATOM 2228 C CA . ASN B 1 97 ? 6.824 -10.422 -15.789 1 91.44 97 ASN B CA 1
ATOM 2229 C C . ASN B 1 97 ? 7.281 -9.016 -16.172 1 91.44 97 ASN B C 1
ATOM 2231 O O . ASN B 1 97 ? 7.898 -8.32 -15.359 1 91.44 97 ASN B O 1
ATOM 2235 N N . CYS B 1 98 ? 6.918 -8.703 -17.344 1 93.25 98 CYS B N 1
ATOM 2236 C CA . CYS B 1 98 ? 7.371 -7.402 -17.828 1 93.25 98 CYS B CA 1
ATOM 2237 C C . CYS B 1 98 ? 6.211 -6.422 -17.922 1 93.25 98 CYS B C 1
ATOM 2239 O O . CYS B 1 98 ? 5.098 -6.801 -18.281 1 93.25 98 CYS B O 1
ATOM 2241 N N . VAL B 1 99 ? 6.484 -5.191 -17.531 1 92.81 99 VAL B N 1
ATOM 2242 C CA . VAL B 1 99 ? 5.551 -4.113 -17.844 1 92.81 99 VAL B CA 1
ATOM 2243 C C . VAL B 1 99 ? 5.309 -4.051 -19.344 1 92.81 99 VAL B C 1
ATOM 2245 O O . VAL B 1 99 ? 6.254 -4.09 -20.125 1 92.81 99 VAL B O 1
ATOM 2248 N N . PRO B 1 100 ? 4.066 -4.047 -19.688 1 91 100 PRO B N 1
ATOM 2249 C CA . PRO B 1 100 ? 3.797 -4.008 -21.125 1 91 100 PRO B CA 1
ATOM 2250 C C . PRO B 1 100 ? 4.441 -2.809 -21.828 1 91 100 PRO B C 1
ATOM 2252 O O . PRO B 1 100 ? 4.559 -1.737 -21.219 1 91 100 PRO B O 1
ATOM 2255 N N . ALA B 1 101 ? 4.715 -2.992 -23.125 1 88.75 101 ALA B N 1
ATOM 2256 C CA . ALA B 1 101 ? 5.414 -1.972 -23.906 1 88.75 101 ALA B CA 1
ATOM 2257 C C . ALA B 1 101 ? 4.566 -0.711 -24.047 1 88.75 101 ALA B C 1
ATOM 2259 O O . ALA B 1 101 ? 5.102 0.394 -24.172 1 88.75 101 ALA B O 1
ATOM 2260 N N . ASN B 1 102 ? 3.297 -0.879 -24.016 1 88.94 102 ASN B N 1
ATOM 2261 C CA . ASN B 1 102 ? 2.412 0.258 -24.25 1 88.94 102 ASN B CA 1
ATOM 2262 C C . ASN B 1 102 ? 1.977 0.909 -22.938 1 88.94 102 ASN B C 1
ATOM 2264 O O . ASN B 1 102 ? 1.081 1.755 -22.938 1 88.94 102 ASN B O 1
ATOM 2268 N N . ALA B 1 103 ? 2.594 0.517 -21.875 1 93.56 103 ALA B N 1
ATOM 2269 C CA . ALA B 1 103 ? 2.23 1.102 -20.594 1 93.56 103 ALA B CA 1
ATOM 2270 C C . ALA B 1 103 ? 2.635 2.57 -20.516 1 93.56 103 ALA B C 1
ATOM 2272 O O . ALA B 1 103 ? 3.701 2.951 -21.016 1 93.56 103 ALA B O 1
ATOM 2273 N N . LYS B 1 104 ? 1.748 3.398 -19.938 1 94 104 LYS B N 1
ATOM 2274 C CA . LYS B 1 104 ? 2.035 4.809 -19.688 1 94 104 LYS B CA 1
ATOM 2275 C C . LYS B 1 104 ? 2.736 4.996 -18.344 1 94 104 LYS B C 1
ATOM 2277 O O . LYS B 1 104 ? 2.32 4.422 -17.344 1 94 104 LYS B O 1
ATOM 2282 N N . LEU B 1 105 ? 3.754 5.746 -18.406 1 93.94 105 LEU B N 1
ATOM 2283 C CA . LEU B 1 105 ? 4.488 6.07 -17.188 1 93.94 105 LEU B CA 1
ATOM 2284 C C . LEU B 1 105 ? 3.926 7.324 -16.531 1 93.94 105 LEU B C 1
ATOM 2286 O O . LEU B 1 105 ? 3.742 8.352 -17.188 1 93.94 105 LEU B O 1
ATOM 2290 N N . LEU B 1 106 ? 3.576 7.191 -15.195 1 90.69 106 LEU B N 1
ATOM 2291 C CA . LEU B 1 106 ? 3.141 8.352 -14.422 1 90.69 106 LEU B CA 1
ATOM 2292 C C . LEU B 1 106 ? 4.324 9.016 -13.719 1 90.69 106 LEU B C 1
ATOM 2294 O O . LEU B 1 106 ? 5.457 8.531 -13.82 1 90.69 106 LEU B O 1
ATOM 2298 N N . ALA B 1 107 ? 4.023 10.117 -13.008 1 86.56 107 ALA B N 1
ATOM 2299 C CA . ALA B 1 107 ? 5.062 10.852 -12.297 1 86.56 107 ALA B CA 1
ATOM 2300 C C . ALA B 1 107 ? 5.789 9.953 -11.297 1 86.56 107 ALA B C 1
ATOM 2302 O O . ALA B 1 107 ? 5.164 9.109 -10.648 1 86.56 107 ALA B O 1
ATOM 2303 N N . PRO B 1 108 ? 7.059 10.172 -11.266 1 90.81 108 PRO B N 1
ATOM 2304 C CA . PRO B 1 108 ? 7.828 9.367 -10.32 1 90.81 108 PRO B CA 1
ATOM 2305 C C . PRO B 1 108 ? 7.426 9.617 -8.867 1 90.81 108 PRO B C 1
ATOM 2307 O O . PRO B 1 108 ? 6.922 10.695 -8.539 1 90.81 108 PRO B O 1
ATOM 2310 N N . SER B 1 109 ? 7.672 8.617 -8.094 1 95.19 109 SER B N 1
ATOM 2311 C CA . SER B 1 109 ? 7.441 8.688 -6.652 1 95.19 109 SER B CA 1
ATOM 2312 C C . SER B 1 109 ? 8.422 7.801 -5.891 1 95.19 109 SER B C 1
ATOM 2314 O O . SER B 1 109 ? 9.414 7.332 -6.457 1 95.19 109 SER B O 1
ATOM 2316 N N . HIS B 1 110 ? 8.305 7.793 -4.578 1 97.19 110 HIS B N 1
ATOM 2317 C CA . HIS B 1 110 ? 9.094 6.875 -3.766 1 97.19 110 HIS B CA 1
ATOM 2318 C C . HIS B 1 110 ? 8.352 6.477 -2.496 1 97.19 110 HIS B C 1
ATOM 2320 O O . HIS B 1 110 ? 7.438 7.176 -2.062 1 97.19 110 HIS B O 1
ATOM 2326 N N . TYR B 1 111 ? 8.703 5.336 -2.002 1 96.69 111 TYR B N 1
ATOM 2327 C CA . TYR B 1 111 ? 8.266 4.891 -0.686 1 96.69 111 TYR B CA 1
ATOM 2328 C C . TYR B 1 111 ? 9.336 5.145 0.364 1 96.69 111 TYR B C 1
ATOM 2330 O O . TYR B 1 111 ? 10.531 5.07 0.069 1 96.69 111 TYR B O 1
ATOM 2338 N N . GLY B 1 112 ? 8.875 5.418 1.615 1 95.75 112 GLY B N 1
ATOM 2339 C CA . GLY B 1 112 ? 9.844 5.637 2.68 1 95.75 112 GLY B CA 1
ATOM 2340 C C . GLY B 1 112 ? 10.586 6.953 2.551 1 95.75 112 GLY B C 1
ATOM 2341 O O . GLY B 1 112 ? 10.078 7.902 1.951 1 95.75 112 GLY B O 1
ATOM 2342 N N . PRO B 1 113 ? 11.789 6.977 3.199 1 95.19 113 PRO B N 1
ATOM 2343 C CA . PRO B 1 113 ? 12.562 8.219 3.111 1 95.19 113 PRO B CA 1
ATOM 2344 C C . PRO B 1 113 ? 12.992 8.539 1.683 1 95.19 113 PRO B C 1
ATOM 2346 O O . PRO B 1 113 ? 13.117 7.641 0.849 1 95.19 113 PRO B O 1
ATOM 2349 N N . PRO B 1 114 ? 13.266 9.828 1.494 1 93.81 114 PRO B N 1
ATOM 2350 C CA . PRO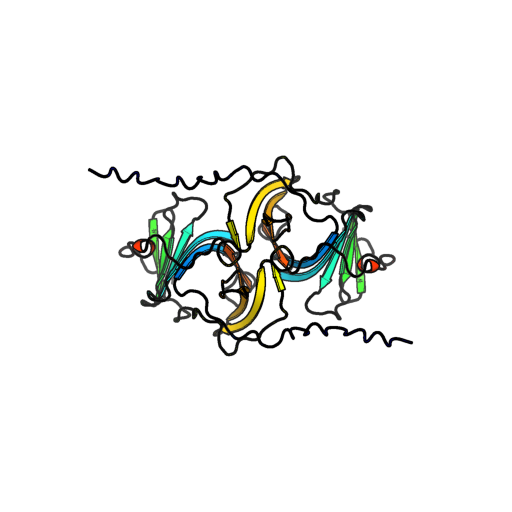 B 1 114 ? 13.695 10.219 0.15 1 93.81 114 PRO B CA 1
ATOM 2351 C C . PRO B 1 114 ? 14.922 9.438 -0.321 1 93.81 114 PRO B C 1
ATOM 2353 O O . PRO B 1 114 ? 15.891 9.289 0.428 1 93.81 114 PRO B O 1
ATOM 2356 N N . GLY B 1 115 ? 14.781 8.898 -1.521 1 92.19 115 GLY B N 1
ATOM 2357 C CA . GLY B 1 115 ? 15.93 8.297 -2.176 1 92.19 115 GLY B CA 1
ATOM 2358 C C . GLY B 1 115 ? 16.078 6.816 -1.867 1 92.19 115 GLY B C 1
ATOM 2359 O O . GLY B 1 115 ? 16.953 6.148 -2.424 1 92.19 115 GLY B O 1
ATOM 2360 N N . VAL B 1 116 ? 15.297 6.262 -1.045 1 94.62 116 VAL B N 1
ATOM 2361 C CA . VAL B 1 116 ? 15.531 4.902 -0.575 1 94.62 116 VAL B CA 1
ATOM 2362 C C . VAL B 1 116 ? 14.883 3.904 -1.534 1 94.62 116 VAL B C 1
ATOM 2364 O O . VAL B 1 116 ? 15.531 2.955 -1.981 1 94.62 116 VAL B O 1
ATOM 2367 N N . LEU B 1 117 ? 13.586 4.129 -1.856 1 96.81 117 LEU B N 1
ATOM 2368 C CA . LEU B 1 117 ? 12.891 3.23 -2.77 1 96.81 117 LEU B CA 1
ATOM 2369 C C . LEU B 1 117 ? 12.156 4.012 -3.852 1 96.81 117 LEU B C 1
ATOM 2371 O O . LEU B 1 117 ? 10.938 4.18 -3.781 1 96.81 117 LEU B O 1
ATOM 2375 N N . PRO B 1 118 ? 12.914 4.457 -4.852 1 97 118 PRO B N 1
ATOM 2376 C CA . PRO B 1 118 ? 12.242 5.102 -5.984 1 97 118 PRO B CA 1
ATOM 2377 C C . PRO B 1 118 ? 11.289 4.164 -6.719 1 97 118 PRO B C 1
ATOM 2379 O O . PRO B 1 118 ? 11.57 2.975 -6.867 1 97 118 PRO B O 1
ATOM 2382 N N . ILE B 1 119 ? 10.148 4.762 -7.141 1 96.56 119 ILE B N 1
ATOM 2383 C CA . ILE B 1 119 ? 9.07 3.982 -7.738 1 96.56 119 ILE B CA 1
ATOM 2384 C C . ILE B 1 119 ? 8.672 4.594 -9.078 1 96.56 119 ILE B C 1
ATOM 2386 O O . ILE B 1 119 ? 8.555 5.816 -9.203 1 96.56 119 ILE B O 1
ATOM 2390 N N . ASN B 1 120 ? 8.547 3.73 -10.078 1 95.56 120 ASN B N 1
ATOM 2391 C CA . ASN B 1 120 ? 7.836 4.051 -11.312 1 95.56 120 ASN B CA 1
ATOM 2392 C C . ASN B 1 120 ? 6.414 3.5 -11.305 1 95.56 120 ASN B C 1
ATOM 2394 O O . ASN B 1 120 ? 6.195 2.342 -10.938 1 95.56 120 ASN B O 1
ATOM 2398 N N . THR B 1 121 ? 5.52 4.336 -11.641 1 94.44 121 THR B N 1
ATOM 2399 C CA . THR B 1 121 ? 4.137 3.885 -11.75 1 94.44 121 THR B CA 1
ATOM 2400 C C . THR B 1 121 ? 3.717 3.766 -13.211 1 94.44 121 THR B C 1
ATOM 2402 O O . THR B 1 121 ? 3.82 4.73 -13.969 1 94.44 121 THR B O 1
ATOM 2405 N N . PHE B 1 122 ? 3.213 2.584 -13.555 1 94.25 122 PHE B N 1
ATOM 2406 C CA . PHE B 1 122 ? 2.762 2.309 -14.914 1 94.25 122 PHE B CA 1
ATOM 2407 C C . PHE B 1 122 ? 1.257 2.078 -14.945 1 94.25 122 PHE B C 1
ATOM 2409 O O . PHE B 1 122 ? 0.702 1.432 -14.055 1 94.25 122 PHE B O 1
ATOM 2416 N N . VAL B 1 123 ? 0.675 2.592 -16 1 93.69 123 VAL B N 1
ATOM 2417 C CA . VAL B 1 123 ? -0.752 2.369 -16.203 1 93.69 123 VAL B CA 1
ATOM 2418 C C . VAL B 1 123 ? -0.983 1.732 -17.578 1 93.69 123 VAL B C 1
ATOM 2420 O O . VAL B 1 123 ? -0.412 2.172 -18.578 1 93.69 123 VAL B O 1
ATOM 2423 N N . PHE B 1 124 ? -1.768 0.749 -17.562 1 91.12 124 PHE B N 1
ATOM 2424 C CA . PHE B 1 124 ? -2.109 0.071 -18.812 1 91.12 124 PHE B CA 1
ATOM 2425 C C . PHE B 1 124 ? -3.412 -0.707 -18.656 1 91.12 124 PHE B C 1
ATOM 2427 O O . PHE B 1 124 ? -3.943 -0.833 -17.562 1 91.12 124 PHE B O 1
ATOM 2434 N N . THR B 1 125 ? -3.912 -1.108 -19.812 1 87.19 125 THR B N 1
ATOM 2435 C CA . THR B 1 125 ? -5.145 -1.886 -19.828 1 87.19 125 THR B CA 1
ATOM 2436 C C . THR B 1 125 ? -4.895 -3.287 -20.391 1 87.19 125 THR B C 1
ATOM 2438 O O . THR B 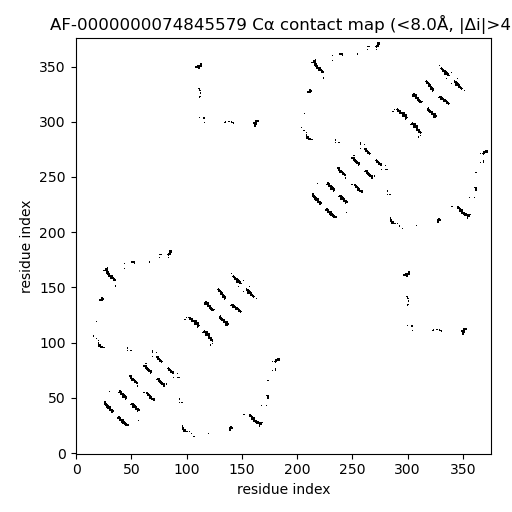1 125 ? -4.172 -3.453 -21.375 1 87.19 125 THR B O 1
ATOM 2441 N N . MET B 1 126 ? -5.352 -4.219 -19.609 1 78.56 126 MET B N 1
ATOM 2442 C CA . MET B 1 126 ? -5.359 -5.613 -20.031 1 78.56 126 MET B CA 1
ATOM 2443 C C . MET B 1 126 ? -6.785 -6.145 -20.141 1 78.56 126 MET B C 1
ATOM 2445 O O . MET B 1 126 ? -7.445 -6.363 -19.109 1 78.56 126 MET B O 1
ATOM 2449 N N . GLY B 1 127 ? -7.188 -6.395 -21.422 1 79 127 GLY B N 1
ATOM 2450 C CA . GLY B 1 127 ? -8.602 -6.684 -21.578 1 79 127 GLY B CA 1
ATOM 2451 C C . GLY B 1 127 ? -9.5 -5.543 -21.141 1 79 127 GLY B C 1
ATOM 2452 O O . GLY B 1 127 ? -9.359 -4.414 -21.609 1 79 127 GLY B O 1
ATOM 2453 N N . ASN B 1 128 ? -10.359 -5.918 -20.078 1 79.62 128 ASN B N 1
ATOM 2454 C CA . ASN B 1 128 ? -11.281 -4.902 -19.594 1 79.62 128 ASN B CA 1
ATOM 2455 C C . ASN B 1 128 ? -10.859 -4.387 -18.219 1 79.62 128 ASN B C 1
ATOM 2457 O O . ASN B 1 128 ? -11.656 -3.756 -17.516 1 79.62 128 ASN B O 1
ATOM 2461 N N . ILE B 1 129 ? -9.594 -4.699 -17.891 1 82 129 ILE B N 1
ATOM 2462 C CA . ILE B 1 129 ? -9.102 -4.301 -16.578 1 82 129 ILE B CA 1
ATOM 2463 C C . ILE B 1 129 ? -8.031 -3.229 -16.734 1 82 129 ILE B C 1
ATOM 2465 O O . ILE B 1 129 ? -7.043 -3.426 -17.453 1 82 129 ILE B O 1
ATOM 2469 N N . LYS B 1 130 ? -8.297 -2.113 -16.156 1 88 130 LYS B N 1
ATOM 2470 C CA . LYS B 1 130 ? -7.262 -1.091 -16.047 1 88 130 LYS B CA 1
ATOM 2471 C C . LYS B 1 130 ? -6.355 -1.361 -14.852 1 88 130 LYS B C 1
ATOM 2473 O O . LYS B 1 130 ? -6.836 -1.626 -13.742 1 88 130 LYS B O 1
ATOM 2478 N N . MET B 1 131 ? -5.027 -1.333 -15.164 1 89.31 131 MET B N 1
ATOM 2479 C CA . MET B 1 131 ? -4.066 -1.671 -14.117 1 89.31 131 MET B CA 1
ATOM 2480 C C . MET B 1 131 ? -3.098 -0.518 -13.875 1 89.31 131 MET B C 1
ATOM 2482 O O . MET B 1 131 ? -2.65 0.132 -14.82 1 89.31 131 MET B O 1
ATOM 2486 N N . GLU B 1 132 ? -2.908 -0.25 -12.648 1 91.62 132 GLU B N 1
ATOM 2487 C CA . GLU B 1 132 ? -1.83 0.614 -12.18 1 91.62 132 GLU B CA 1
ATOM 2488 C C . GLU B 1 132 ? -0.804 -0.173 -11.375 1 91.62 132 GLU B C 1
ATOM 2490 O O . GLU B 1 132 ? -1.14 -0.768 -10.344 1 91.62 132 GLU B O 1
ATOM 2495 N N . MET B 1 133 ? 0.466 -0.141 -11.891 1 93.31 133 MET B N 1
ATOM 2496 C CA . MET B 1 133 ? 1.517 -0.907 -11.227 1 93.31 133 MET B CA 1
ATOM 2497 C C . MET B 1 133 ? 2.639 0.009 -10.75 1 93.31 133 MET B C 1
ATOM 2499 O O . MET B 1 133 ? 3.203 0.771 -11.539 1 93.31 133 MET B O 1
ATOM 2503 N N . MET B 1 134 ? 2.873 -0.116 -9.461 1 95.25 134 MET B N 1
ATOM 2504 C CA . MET B 1 134 ? 4.02 0.577 -8.883 1 95.25 134 MET B CA 1
ATOM 2505 C C . MET B 1 134 ? 5.211 -0.365 -8.742 1 95.25 134 MET B C 1
ATOM 2507 O O . MET B 1 134 ? 5.141 -1.359 -8.023 1 95.25 134 MET B O 1
ATOM 2511 N N . MET B 1 135 ? 6.25 -0.006 -9.5 1 96 135 MET B N 1
ATOM 2512 C CA . MET B 1 135 ? 7.434 -0.862 -9.562 1 96 135 MET B CA 1
ATOM 2513 C C . MET B 1 135 ? 8.664 -0.125 -9.047 1 96 135 MET B C 1
ATOM 2515 O O . MET B 1 135 ? 8.828 1.072 -9.289 1 96 135 MET B O 1
ATOM 2519 N N . SER B 1 136 ? 9.508 -0.91 -8.297 1 96.81 136 SER B N 1
ATOM 2520 C CA . SER B 1 136 ? 10.773 -0.292 -7.922 1 96.81 136 SER B CA 1
ATOM 2521 C C . SER B 1 136 ? 11.617 0.031 -9.148 1 96.81 136 SER B C 1
ATOM 2523 O O . SER B 1 136 ? 11.633 -0.734 -10.117 1 96.81 136 SER B O 1
ATOM 2525 N N . VAL B 1 137 ? 12.25 1.172 -9.031 1 94.62 137 VAL B N 1
ATOM 2526 C CA . VAL B 1 137 ? 13.07 1.585 -10.164 1 94.62 137 VAL B CA 1
ATOM 2527 C C . VAL B 1 137 ? 14.242 0.618 -10.328 1 94.62 137 VAL B C 1
ATOM 2529 O O . VAL B 1 137 ? 14.594 0.245 -11.453 1 94.62 137 VAL B O 1
ATOM 2532 N N . ASP B 1 138 ? 14.719 0.292 -9.109 1 87.69 138 ASP B N 1
ATOM 2533 C CA . ASP B 1 138 ? 15.82 -0.658 -9.148 1 87.69 138 ASP B CA 1
ATOM 2534 C C . ASP B 1 138 ? 15.312 -2.094 -9.25 1 87.69 138 ASP B C 1
ATOM 2536 O O . ASP B 1 138 ? 14.562 -2.551 -8.383 1 87.69 138 ASP B O 1
ATOM 2540 N N . ARG B 1 139 ? 15.523 -2.871 -10.227 1 91.5 139 ARG B N 1
ATOM 2541 C CA . ARG B 1 139 ? 15.336 -4.305 -10.422 1 91.5 139 ARG B CA 1
ATOM 2542 C C . ARG B 1 139 ? 13.859 -4.633 -10.648 1 91.5 139 ARG B C 1
ATOM 2544 O O . ARG B 1 139 ? 13.477 -5.805 -10.68 1 91.5 139 ARG B O 1
ATOM 2551 N N . CYS B 1 140 ? 13.008 -3.686 -10.68 1 96.19 140 CYS B N 1
ATOM 2552 C CA . CYS B 1 140 ? 11.641 -3.812 -11.164 1 96.19 140 CYS B CA 1
ATOM 2553 C C . CYS B 1 140 ? 10.828 -4.742 -10.273 1 96.19 140 CYS B C 1
ATOM 2555 O O . CYS B 1 140 ? 10.133 -5.633 -10.773 1 96.19 140 CYS B O 1
ATOM 2557 N N . TYR B 1 141 ? 10.93 -4.586 -8.961 1 97.25 141 TYR B N 1
ATOM 2558 C CA . TYR B 1 141 ? 10.078 -5.301 -8.023 1 97.25 141 TYR B CA 1
ATOM 2559 C C . TYR B 1 141 ? 8.719 -4.625 -7.895 1 97.25 141 TYR B C 1
ATOM 2561 O O . TYR B 1 141 ? 8.633 -3.4 -7.77 1 97.25 141 TYR B O 1
ATOM 2569 N N . PRO B 1 142 ? 7.66 -5.43 -7.945 1 96.62 142 PRO B N 1
ATOM 2570 C CA . PRO B 1 142 ? 6.363 -4.812 -7.676 1 96.62 142 PRO B CA 1
ATOM 2571 C C . PRO B 1 142 ? 6.195 -4.398 -6.215 1 96.62 142 PRO B C 1
ATOM 2573 O O . PRO B 1 142 ? 6.684 -5.09 -5.316 1 96.62 142 PRO B O 1
ATOM 2576 N N . VAL B 1 143 ? 5.539 -3.312 -5.996 1 96.69 143 VAL B N 1
ATOM 2577 C CA . VAL B 1 143 ? 5.305 -2.824 -4.641 1 96.69 143 VAL B CA 1
ATOM 2578 C C . VAL B 1 143 ? 3.803 -2.752 -4.371 1 96.69 143 VAL B C 1
ATOM 2580 O O . VAL B 1 143 ? 3.32 -3.273 -3.361 1 96.69 143 VAL B O 1
ATOM 2583 N N . VAL B 1 144 ? 3.09 -2.066 -5.25 1 94.69 144 VAL B N 1
ATOM 2584 C CA . VAL B 1 144 ? 1.636 -1.971 -5.168 1 94.69 144 VAL B CA 1
ATOM 2585 C C . VAL B 1 144 ? 1.03 -2.092 -6.566 1 94.69 144 VAL B C 1
ATOM 2587 O O . VAL B 1 144 ? 1.566 -1.542 -7.531 1 94.69 144 VAL B O 1
ATOM 2590 N N . ASN B 1 145 ? 0.036 -2.836 -6.656 1 92.06 145 ASN B N 1
ATOM 2591 C CA . ASN B 1 145 ? -0.754 -2.816 -7.883 1 92.06 145 ASN B CA 1
ATOM 2592 C C . ASN B 1 145 ? -2.223 -2.52 -7.602 1 92.06 145 ASN B C 1
ATOM 2594 O O . ASN B 1 145 ? -2.777 -2.998 -6.609 1 92.06 145 ASN B O 1
ATOM 2598 N N . ARG B 1 146 ? -2.754 -1.704 -8.414 1 88.94 146 ARG B N 1
ATOM 2599 C CA . ARG B 1 146 ? -4.168 -1.355 -8.359 1 88.94 146 ARG B CA 1
ATOM 2600 C C . ARG B 1 146 ? -4.887 -1.795 -9.633 1 88.94 146 ARG B C 1
ATOM 2602 O O . ARG B 1 146 ? -4.383 -1.599 -10.742 1 88.94 146 ARG B O 1
ATOM 2609 N N . LEU B 1 147 ? -6.004 -2.406 -9.414 1 86.69 147 LEU B N 1
ATOM 2610 C CA . LEU B 1 147 ? -6.828 -2.877 -10.516 1 86.69 147 LEU B CA 1
ATOM 2611 C C . LEU B 1 147 ? -8.188 -2.184 -10.516 1 86.69 147 LEU B C 1
ATOM 2613 O O . LEU B 1 147 ? -8.781 -1.978 -9.453 1 86.69 147 LEU B O 1
ATOM 2617 N N . PHE B 1 148 ? -8.586 -1.824 -11.766 1 84.88 148 PHE B N 1
ATOM 2618 C CA . PHE B 1 148 ? -9.898 -1.22 -11.977 1 84.88 148 PHE B CA 1
ATOM 2619 C C . PHE B 1 148 ? -10.734 -2.072 -12.922 1 84.88 148 PHE B C 1
ATOM 2621 O O . PHE B 1 148 ? -10.281 -2.453 -14 1 84.88 148 PHE B O 1
ATOM 2628 N N . GLY B 1 149 ? -11.914 -2.455 -12.367 1 76.31 149 GLY B N 1
ATOM 2629 C CA . GLY B 1 149 ? -12.766 -3.229 -13.258 1 76.31 149 GLY B CA 1
ATOM 2630 C C . GLY B 1 149 ? -13.93 -3.893 -12.539 1 76.31 149 GLY B C 1
ATOM 2631 O O . GLY B 1 149 ? -14.047 -3.799 -11.32 1 76.31 149 GLY B O 1
ATOM 2632 N N . PRO B 1 150 ? -14.727 -4.422 -13.375 1 65.38 150 PRO B N 1
ATOM 2633 C CA . PRO B 1 150 ? -16 -4.934 -12.883 1 65.38 150 PRO B CA 1
ATOM 2634 C C . PRO B 1 150 ? -15.836 -6.07 -11.875 1 65.38 150 PRO B C 1
ATOM 2636 O O . PRO B 1 150 ? -16.719 -6.289 -11.031 1 65.38 150 PRO B O 1
ATOM 2639 N N . ASN B 1 151 ? -14.805 -6.719 -11.914 1 60.28 151 ASN B N 1
ATOM 2640 C CA . ASN B 1 151 ? -14.68 -7.887 -11.047 1 60.28 151 ASN B CA 1
ATOM 2641 C C . ASN B 1 151 ? -14.117 -7.512 -9.68 1 60.28 151 ASN B C 1
ATOM 2643 O O . ASN B 1 151 ? -13.914 -8.383 -8.828 1 60.28 151 ASN B O 1
ATOM 2647 N N . SER B 1 152 ? -13.891 -6.312 -9.492 1 59.84 152 SER B N 1
ATOM 2648 C CA . SER B 1 152 ? -13.383 -5.871 -8.195 1 59.84 152 SER B CA 1
ATOM 2649 C C . SER B 1 152 ? -14.5 -5.262 -7.348 1 59.84 152 SER B C 1
ATOM 2651 O O . SER B 1 152 ? -15.391 -4.59 -7.875 1 59.84 152 SER B O 1
ATOM 2653 N N . PRO B 1 153 ? -14.469 -5.66 -6.09 1 59.03 153 PRO B N 1
ATOM 2654 C CA . PRO B 1 153 ? -15.43 -4.965 -5.227 1 59.03 153 PRO B CA 1
ATOM 2655 C C . PRO B 1 153 ? -15.344 -3.445 -5.355 1 59.03 153 PRO B C 1
ATOM 2657 O O . PRO B 1 153 ? -14.242 -2.883 -5.344 1 59.03 153 PRO B O 1
ATOM 2660 N N . ASN B 1 154 ? -16.438 -2.781 -5.629 1 65.19 154 ASN B N 1
ATOM 2661 C CA . ASN B 1 154 ? -16.562 -1.339 -5.797 1 65.19 154 ASN B CA 1
ATOM 2662 C C . ASN B 1 154 ? -15.852 -0.851 -7.051 1 65.19 154 ASN B C 1
ATOM 2664 O O . ASN B 1 154 ? -15.57 0.341 -7.188 1 65.19 154 ASN B O 1
ATOM 2668 N N . GLY B 1 155 ? -15.398 -1.838 -7.738 1 74.62 155 GLY B N 1
ATOM 2669 C CA . GLY B 1 155 ? -14.797 -1.519 -9.023 1 74.62 155 GLY B CA 1
ATOM 2670 C C . GLY B 1 155 ? -13.297 -1.33 -8.953 1 74.62 155 GLY B C 1
ATOM 2671 O O . GLY B 1 155 ? -12.664 -0.967 -9.945 1 74.62 155 GLY B O 1
ATOM 2672 N N . GLU B 1 156 ? -12.734 -1.485 -7.668 1 80.56 156 GLU B N 1
ATOM 2673 C CA . GLU B 1 156 ? -11.297 -1.303 -7.52 1 80.56 156 GLU B CA 1
ATOM 2674 C C . GLU B 1 156 ? -10.711 -2.305 -6.527 1 80.56 156 GLU B C 1
ATOM 2676 O O . GLU B 1 156 ? -11.375 -2.691 -5.566 1 80.56 156 GLU B O 1
ATOM 2681 N N . ALA B 1 157 ? -9.562 -2.854 -6.766 1 82.75 157 ALA B N 1
ATOM 2682 C CA . ALA B 1 157 ? -8.805 -3.709 -5.859 1 82.75 157 ALA B CA 1
ATOM 2683 C C . ALA B 1 157 ? -7.336 -3.285 -5.805 1 82.75 157 ALA B C 1
ATOM 2685 O O . ALA B 1 157 ? -6.82 -2.686 -6.75 1 82.75 157 ALA B O 1
ATOM 2686 N N . LEU B 1 158 ? -6.82 -3.559 -4.672 1 88.94 158 LEU B N 1
ATOM 2687 C CA . LEU B 1 158 ? -5.414 -3.215 -4.48 1 88.94 158 LEU B CA 1
ATOM 2688 C C . LEU B 1 158 ? -4.652 -4.379 -3.855 1 88.94 158 LEU B C 1
ATOM 2690 O O . LEU B 1 158 ? -5.188 -5.098 -3.01 1 88.94 158 LEU B O 1
ATOM 2694 N N . ASN B 1 159 ? -3.393 -4.57 -4.344 1 92.06 159 ASN B N 1
ATOM 2695 C CA . ASN B 1 159 ? -2.461 -5.527 -3.752 1 92.06 159 ASN B CA 1
ATOM 2696 C C . ASN B 1 159 ? -1.174 -4.844 -3.297 1 92.06 159 ASN B C 1
ATOM 2698 O O . ASN B 1 159 ? -0.603 -4.035 -4.027 1 92.06 159 ASN B O 1
ATOM 2702 N N . ILE B 1 160 ? -0.798 -5.16 -2.172 1 94.44 160 ILE B N 1
ATOM 2703 C CA . ILE B 1 160 ? 0.474 -4.695 -1.629 1 94.44 160 ILE B CA 1
ATOM 2704 C C . ILE B 1 160 ? 1.441 -5.871 -1.505 1 94.44 160 ILE B C 1
ATOM 2706 O O . ILE B 1 160 ? 1.099 -6.91 -0.934 1 94.44 160 ILE B O 1
ATOM 2710 N N . PHE B 1 161 ? 2.686 -5.703 -1.997 1 97.25 161 PHE B N 1
ATOM 2711 C CA . PHE B 1 161 ? 3.682 -6.77 -1.983 1 97.25 161 PHE B CA 1
ATOM 2712 C C . PHE B 1 161 ? 4.734 -6.512 -0.913 1 97.25 161 PHE B C 1
ATOM 2714 O O . PHE B 1 161 ? 5.289 -5.414 -0.831 1 97.25 161 PHE B O 1
ATOM 2721 N N . LEU B 1 162 ? 5.035 -7.539 -0.168 1 96.69 162 LEU B N 1
ATOM 2722 C CA . LEU B 1 162 ? 5.977 -7.426 0.939 1 96.69 162 LEU B CA 1
ATOM 2723 C C . LEU B 1 162 ? 6.992 -8.562 0.909 1 96.69 162 LEU B C 1
ATOM 2725 O O . LEU B 1 162 ? 6.66 -9.688 0.519 1 96.69 162 LEU B O 1
ATOM 2729 N N . SER B 1 163 ? 8.188 -8.234 1.245 1 97.69 163 SER B N 1
ATOM 2730 C CA . SER B 1 163 ? 9.242 -9.211 1.519 1 97.69 163 SER B CA 1
ATOM 2731 C C . SER B 1 163 ? 9.484 -10.117 0.317 1 97.69 163 SER B C 1
ATOM 2733 O O . SER B 1 163 ? 9.617 -11.336 0.467 1 97.69 163 SER B O 1
ATOM 2735 N N . LEU B 1 164 ? 9.531 -9.508 -0.791 1 97.94 164 LEU B N 1
ATOM 2736 C CA . LEU B 1 164 ? 9.734 -10.273 -2.01 1 97.94 164 LEU B CA 1
ATOM 2737 C C . LEU B 1 164 ? 11.195 -10.703 -2.145 1 97.94 164 LEU B C 1
ATOM 2739 O O . LEU B 1 164 ? 12.102 -9.93 -1.845 1 97.94 164 LEU B O 1
ATOM 2743 N N . LYS B 1 165 ? 11.406 -11.883 -2.568 1 97.62 165 LYS B N 1
ATOM 2744 C CA . LYS B 1 165 ? 12.703 -12.406 -2.973 1 97.62 165 LYS B CA 1
ATOM 2745 C C . LYS B 1 165 ? 12.641 -13.023 -4.367 1 97.62 165 LYS B C 1
ATOM 2747 O O . LYS B 1 165 ? 11.609 -13.562 -4.766 1 97.62 165 LYS B O 1
ATOM 2752 N N . PRO B 1 166 ? 13.758 -12.992 -5.098 1 97.69 166 PRO B N 1
ATOM 2753 C CA . PRO B 1 166 ? 13.742 -13.406 -6.504 1 97.69 166 PRO B CA 1
ATOM 2754 C C . PRO B 1 166 ? 13.938 -14.914 -6.672 1 97.69 166 PRO B C 1
ATOM 2756 O O . PRO B 1 166 ? 14.352 -15.367 -7.742 1 97.69 166 PRO B O 1
ATOM 2759 N N . THR B 1 167 ? 13.781 -15.641 -5.648 1 97.88 167 THR B N 1
ATOM 2760 C CA . THR B 1 167 ? 13.836 -17.094 -5.656 1 97.88 167 THR B CA 1
ATOM 2761 C C . THR B 1 167 ? 12.672 -17.688 -4.867 1 97.88 167 THR B C 1
ATOM 2763 O O . THR B 1 167 ? 12.016 -16.984 -4.094 1 97.88 167 THR B O 1
ATOM 2766 N N . ILE B 1 168 ? 12.406 -18.922 -5.145 1 98.44 168 ILE B N 1
ATOM 2767 C CA . ILE B 1 168 ? 11.414 -19.672 -4.387 1 98.44 168 ILE B CA 1
ATOM 2768 C C . ILE B 1 168 ? 12.109 -20.75 -3.551 1 98.44 168 ILE B C 1
ATOM 2770 O O . ILE B 1 168 ? 12.781 -21.625 -4.09 1 98.44 168 ILE B O 1
ATOM 2774 N N . SER B 1 169 ? 11.961 -20.672 -2.283 1 97.75 169 SER B N 1
ATOM 2775 C CA . SER B 1 169 ? 12.719 -21.469 -1.325 1 97.75 169 SER B CA 1
ATOM 2776 C C . SER B 1 169 ? 12.391 -22.953 -1.465 1 97.75 169 SER B C 1
ATOM 2778 O O . SER B 1 169 ? 13.266 -23.797 -1.318 1 97.75 169 SER B O 1
ATOM 2780 N N . ASP B 1 170 ? 11.156 -23.25 -1.643 1 98 170 ASP B N 1
ATOM 2781 C CA . ASP B 1 170 ? 10.68 -24.625 -1.781 1 98 170 ASP B CA 1
ATOM 2782 C C . ASP B 1 170 ? 9.703 -24.75 -2.947 1 98 170 ASP B C 1
ATOM 2784 O O . ASP B 1 170 ? 8.539 -24.375 -2.832 1 98 170 ASP B O 1
ATOM 2788 N N . MET B 1 171 ? 10.148 -25.422 -4.027 1 97.88 171 MET B N 1
ATOM 2789 C CA . MET B 1 171 ? 9.344 -25.531 -5.238 1 97.88 171 MET B CA 1
ATOM 2790 C C . MET B 1 171 ? 8.141 -26.453 -5 1 97.88 171 MET B C 1
ATOM 2792 O O . MET B 1 171 ? 7.191 -26.453 -5.785 1 97.88 171 MET B O 1
ATOM 2796 N N . ASN B 1 172 ? 8.117 -27.141 -3.869 1 97.38 172 ASN B N 1
ATOM 2797 C CA . ASN B 1 172 ? 7.012 -28.047 -3.564 1 97.38 172 ASN B CA 1
ATOM 2798 C C . ASN B 1 172 ? 5.73 -27.266 -3.242 1 97.38 172 ASN B C 1
ATOM 2800 O O . ASN B 1 172 ? 4.652 -27.859 -3.172 1 97.38 172 ASN B O 1
ATOM 2804 N N . VAL B 1 173 ? 5.836 -26 -3.137 1 97.69 173 VAL B N 1
ATOM 2805 C CA . VAL B 1 173 ? 4.668 -25.188 -2.834 1 97.69 173 VAL B CA 1
ATOM 2806 C C . VAL B 1 173 ? 3.656 -25.297 -3.975 1 97.69 173 VAL B C 1
ATOM 2808 O O . VAL B 1 173 ? 2.465 -25.047 -3.781 1 97.69 173 VAL B O 1
ATOM 2811 N N . PHE B 1 174 ? 4.102 -25.688 -5.141 1 98.06 174 PHE B N 1
ATOM 2812 C CA . PHE B 1 174 ? 3.225 -25.781 -6.301 1 98.06 174 PHE B CA 1
ATOM 2813 C C . PHE B 1 174 ? 2.656 -27.188 -6.434 1 98.06 174 PHE B C 1
ATOM 2815 O O . PHE B 1 174 ? 1.775 -27.438 -7.262 1 98.06 174 PHE B O 1
ATOM 2822 N N . ASN B 1 175 ? 3.205 -28.047 -5.664 1 96.19 175 ASN B N 1
ATOM 2823 C CA . ASN B 1 175 ? 2.766 -29.438 -5.719 1 96.19 175 ASN B CA 1
ATOM 2824 C C . ASN B 1 175 ? 1.652 -29.719 -4.715 1 96.19 175 ASN B C 1
ATOM 2826 O O . ASN B 1 175 ? 1.905 -30.25 -3.633 1 96.19 175 ASN B O 1
ATOM 2830 N N . VAL B 1 176 ? 0.481 -29.312 -5.082 1 94.44 176 VAL B N 1
ATOM 2831 C CA . VAL B 1 176 ? -0.671 -29.531 -4.215 1 94.44 176 VAL B CA 1
ATOM 2832 C C . VAL B 1 176 ? -1.564 -30.609 -4.816 1 94.44 176 VAL B C 1
ATOM 2834 O O . VAL B 1 176 ? -1.575 -30.812 -6.035 1 94.44 176 VAL B O 1
ATOM 2837 N N . ASP B 1 177 ? -2.225 -31.344 -3.928 1 91.06 177 ASP B N 1
ATOM 2838 C CA . ASP B 1 177 ? -3.158 -32.375 -4.391 1 91.06 177 ASP B CA 1
ATOM 2839 C C . ASP B 1 177 ? -4.461 -31.734 -4.883 1 91.06 177 ASP B C 1
ATOM 2841 O O . ASP B 1 177 ? -5.238 -31.203 -4.09 1 91.06 177 ASP B O 1
ATOM 2845 N N . THR B 1 178 ? -4.652 -31.734 -6.176 1 93.44 178 THR B N 1
ATOM 2846 C CA . THR B 1 178 ? -5.848 -31.156 -6.773 1 93.44 178 THR B CA 1
ATOM 2847 C C . THR B 1 178 ? -6.805 -32.25 -7.258 1 93.44 178 THR B C 1
ATOM 2849 O O . THR B 1 178 ? -7.793 -31.953 -7.934 1 93.44 178 THR B O 1
ATOM 2852 N N . SER B 1 179 ? -6.531 -33.469 -6.961 1 91.94 179 SER B N 1
ATOM 2853 C CA . SER B 1 179 ? -7.277 -34.594 -7.523 1 91.94 179 SER B CA 1
ATOM 2854 C C . SER B 1 179 ? -8.727 -34.562 -7.066 1 91.94 179 SER B C 1
ATOM 2856 O O . SER B 1 179 ? -9.617 -35.031 -7.793 1 91.94 179 SER B O 1
ATOM 2858 N N . ASN B 1 180 ? -8.938 -34.094 -5.914 1 91.81 180 ASN B N 1
ATOM 2859 C CA . ASN B 1 180 ? -10.289 -34.094 -5.367 1 91.81 180 ASN B CA 1
ATOM 2860 C C . ASN B 1 180 ? -11.016 -32.781 -5.602 1 91.81 180 ASN B C 1
ATOM 2862 O O . ASN B 1 180 ? -12.102 -32.562 -5.062 1 91.81 180 ASN B O 1
ATOM 2866 N N . CYS B 1 181 ? -10.453 -31.812 -6.375 1 95.56 181 CYS B N 1
ATOM 2867 C CA . CYS B 1 181 ? -11.094 -30.531 -6.621 1 95.56 181 CYS B CA 1
ATOM 2868 C C . CYS B 1 181 ? -12.219 -30.672 -7.641 1 95.56 181 CYS B C 1
ATOM 2870 O O . CYS B 1 181 ? -12.023 -31.25 -8.711 1 95.56 181 CYS B O 1
ATOM 2872 N N . THR B 1 182 ? -13.352 -30.156 -7.242 1 92.62 182 THR B N 1
ATOM 2873 C CA . THR B 1 182 ? -14.523 -30.281 -8.102 1 92.62 182 THR B CA 1
ATOM 2874 C C . THR B 1 182 ? -14.938 -28.922 -8.656 1 92.62 182 THR B C 1
ATOM 2876 O O . THR B 1 182 ? -14.57 -27.875 -8.109 1 92.62 182 THR B O 1
ATOM 2879 N N . ALA B 1 183 ? -15.617 -28.953 -9.844 1 87.62 183 ALA B N 1
ATOM 2880 C CA . ALA B 1 183 ? -16.188 -27.719 -10.367 1 87.62 183 ALA B CA 1
ATOM 2881 C C . ALA B 1 183 ? -17.266 -27.172 -9.438 1 87.62 183 ALA B C 1
ATOM 2883 O O . ALA B 1 183 ? -18 -27.938 -8.812 1 87.62 183 ALA B O 1
ATOM 2884 N N . PRO B 1 184 ? -17.062 -25.828 -9.18 1 79.94 184 PRO B N 1
ATOM 2885 C CA . PRO B 1 184 ? -18.109 -25.297 -8.297 1 79.94 184 PRO B CA 1
ATOM 2886 C C . PRO B 1 184 ? -19.516 -25.609 -8.805 1 79.94 184 PRO B C 1
ATOM 2888 O O . PRO B 1 184 ? -19.75 -25.656 -10.016 1 79.94 184 PRO B O 1
ATOM 2891 N N . LEU B 1 185 ? -20.344 -26.125 -7.883 1 61.84 185 LEU B N 1
ATOM 2892 C CA . LEU B 1 185 ? -21.719 -26.453 -8.258 1 61.84 185 LEU B CA 1
ATOM 2893 C C . LEU B 1 185 ? -22.453 -25.219 -8.781 1 61.84 185 LEU B C 1
ATOM 2895 O O . LEU B 1 185 ? -22.422 -24.156 -8.148 1 61.84 185 LEU B O 1
ATOM 2899 N N . ILE B 1 186 ? -22.344 -24.906 -10.055 1 50.72 186 ILE B N 1
ATOM 2900 C CA . ILE B 1 186 ? -23.266 -23.891 -10.57 1 50.72 186 ILE B CA 1
ATOM 2901 C C . ILE B 1 186 ? -24.703 -24.266 -10.18 1 50.72 186 ILE B C 1
ATOM 2903 O O . ILE B 1 186 ? -25.188 -25.344 -10.508 1 50.72 186 ILE B O 1
ATOM 2907 N N . LEU B 1 187 ? -25.156 -23.906 -9.062 1 37.97 187 LEU B N 1
ATOM 2908 C CA . LEU B 1 187 ? -26.594 -24.109 -8.945 1 37.97 187 LEU B CA 1
ATOM 2909 C C . LEU B 1 187 ? -27.328 -23.531 -10.156 1 37.97 187 LEU B C 1
ATOM 2911 O O . LEU B 1 187 ? -27.172 -22.344 -10.469 1 37.97 187 LEU B O 1
ATOM 2915 N N . GLY B 1 188 ? -27.594 -24.25 -11.156 1 33.41 188 GLY B N 1
ATOM 2916 C CA . GLY B 1 188 ? -28.609 -23.922 -12.141 1 33.41 188 GLY B CA 1
ATOM 2917 C C . GLY B 1 188 ? -29.891 -23.422 -11.523 1 33.41 188 GLY B C 1
ATOM 2918 O O . GLY B 1 188 ? -30.203 -23.75 -10.367 1 33.41 188 GLY B O 1
#